Protein AF-A0A6I4P1J2-F1 (afdb_monomer_lite)

Sequence (201 aa):
MRIVIESFVDDRDPMLSAWFRFRDAVVAAAPVGTTPGGTRPDRAAAAESRPFPAQEAAAVSGAVAATAVQRPGRGARSREADDADPLPTVWRLLAPNNRELARSVDCAPTPGAARAALADVRARVGELELAVVVGLRGDRNGWLLVLDSAPMLCCSRWYGAGSSNLDAATAARAALEVAVVEPRVHVLSDSRRRVGAAPRR

Radius of gyration: 19.4 Å; chains: 1; bounding box: 71×39×45 Å

Organism: NCBI:txid2662446

Structure (mmCIF, N/CA/C/O backbone):
data_AF-A0A6I4P1J2-F1
#
_entry.id   AF-A0A6I4P1J2-F1
#
loop_
_atom_site.group_PDB
_atom_site.id
_atom_site.type_symbol
_atom_site.label_atom_id
_atom_site.label_alt_id
_atom_site.label_comp_id
_atom_site.label_asym_id
_atom_site.label_entity_id
_atom_site.label_seq_id
_atom_site.pdbx_PDB_ins_code
_atom_site.Cartn_x
_atom_site.Cartn_y
_atom_site.Cartn_z
_atom_site.occupancy
_atom_site.B_iso_or_equiv
_atom_site.auth_seq_id
_atom_site.auth_comp_id
_atom_site.auth_asym_id
_atom_site.auth_atom_id
_atom_site.pdbx_PDB_model_num
ATOM 1 N N . MET A 1 1 ? 3.846 15.302 2.490 1.00 92.25 1 MET A N 1
ATOM 2 C CA . MET A 1 1 ? 3.270 13.976 2.176 1.00 92.25 1 MET A CA 1
ATOM 3 C C . MET A 1 1 ? 2.423 13.555 3.357 1.00 92.25 1 MET A C 1
ATOM 5 O O . MET A 1 1 ? 2.789 13.909 4.475 1.00 92.25 1 MET A O 1
ATOM 9 N N . ARG A 1 2 ? 1.320 12.839 3.141 1.00 96.44 2 ARG A N 1
ATOM 10 C CA . ARG A 1 2 ? 0.510 12.320 4.251 1.00 96.44 2 ARG A CA 1
ATOM 11 C C . ARG A 1 2 ? 0.050 10.898 3.995 1.00 96.44 2 ARG A C 1
ATOM 13 O O . ARG A 1 2 ? -0.101 10.511 2.838 1.00 96.44 2 ARG A O 1
ATOM 20 N N . ILE A 1 3 ? -0.197 10.161 5.066 1.00 97.12 3 ILE A N 1
ATOM 21 C CA . ILE A 1 3 ? -0.838 8.852 5.017 1.00 97.12 3 ILE A CA 1
ATOM 22 C C . ILE A 1 3 ? -2.211 8.966 5.656 1.00 97.12 3 ILE A C 1
ATOM 24 O O . ILE A 1 3 ? -2.334 9.485 6.760 1.00 97.12 3 ILE A O 1
ATOM 28 N N . VAL A 1 4 ? -3.230 8.491 4.953 1.00 96.31 4 VAL A N 1
ATOM 29 C CA . VAL A 1 4 ? -4.621 8.530 5.404 1.00 96.31 4 VAL A CA 1
ATOM 30 C C . VAL A 1 4 ? -5.099 7.106 5.650 1.00 96.31 4 VAL A C 1
ATOM 32 O O . VAL A 1 4 ? -4.872 6.237 4.806 1.00 96.31 4 VAL A O 1
ATOM 35 N N . ILE A 1 5 ? -5.755 6.881 6.789 1.00 96.38 5 ILE A N 1
ATOM 36 C CA . ILE A 1 5 ? -6.423 5.618 7.114 1.00 96.38 5 ILE A CA 1
ATOM 37 C C . ILE A 1 5 ? -7.880 5.709 6.651 1.00 96.38 5 ILE A C 1
ATOM 39 O O . ILE A 1 5 ? -8.606 6.628 7.041 1.00 96.38 5 ILE A O 1
ATOM 43 N N . GLU A 1 6 ? -8.300 4.770 5.807 1.00 94.44 6 GLU A N 1
ATOM 44 C CA . GLU A 1 6 ? -9.655 4.698 5.264 1.00 94.44 6 GLU A CA 1
ATOM 45 C C . GLU A 1 6 ? -10.295 3.359 5.599 1.00 94.44 6 GLU A C 1
ATOM 47 O O . GLU A 1 6 ? -9.777 2.301 5.239 1.00 94.44 6 GLU A O 1
ATOM 52 N N . SER A 1 7 ? -11.451 3.425 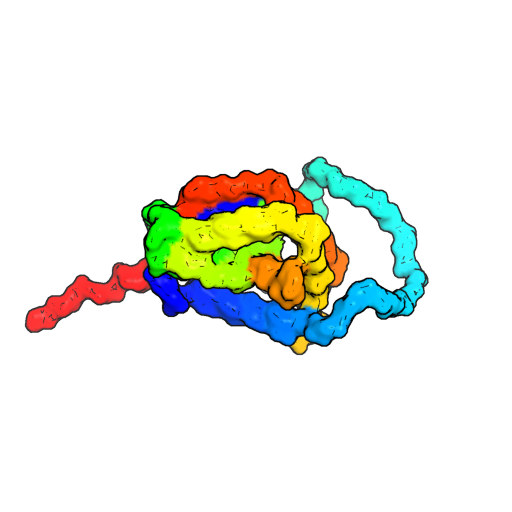6.244 1.00 94.56 7 SER A N 1
ATOM 53 C CA . SER A 1 7 ? -12.240 2.263 6.630 1.00 94.56 7 SER A CA 1
ATOM 54 C C . SER A 1 7 ? -13.523 2.192 5.816 1.00 94.56 7 SER A C 1
ATOM 56 O O . SER A 1 7 ? -14.085 3.215 5.427 1.00 94.56 7 SER A O 1
ATOM 58 N N . PHE A 1 8 ? -14.016 0.986 5.578 1.00 92.38 8 PHE A N 1
ATOM 59 C CA . PHE A 1 8 ? -15.252 0.730 4.846 1.00 92.38 8 PHE A CA 1
ATOM 60 C C . PHE A 1 8 ? -16.320 0.215 5.804 1.00 92.38 8 PHE A C 1
ATOM 62 O O . PHE A 1 8 ? -16.008 -0.452 6.785 1.00 92.38 8 PHE A O 1
ATOM 69 N N . VAL A 1 9 ? -17.587 0.538 5.537 1.00 87.88 9 VAL A N 1
ATOM 70 C CA . VAL A 1 9 ? -18.701 0.146 6.422 1.00 87.88 9 VAL A CA 1
ATOM 71 C C . VAL A 1 9 ? -18.864 -1.372 6.513 1.00 87.88 9 VAL A C 1
ATOM 73 O O . VAL A 1 9 ? -19.246 -1.878 7.564 1.00 87.88 9 VAL A O 1
ATOM 76 N N . ASP A 1 10 ? -18.608 -2.088 5.419 1.00 87.81 10 ASP A N 1
ATOM 77 C CA . ASP A 1 10 ? -18.628 -3.546 5.367 1.00 87.81 10 ASP A CA 1
ATOM 78 C C . ASP A 1 10 ? -17.605 -4.072 4.339 1.00 87.81 10 ASP A C 1
ATOM 80 O O . ASP A 1 10 ? -17.066 -3.325 3.519 1.00 87.81 10 ASP A O 1
ATOM 84 N N . ASP A 1 11 ? -17.314 -5.371 4.398 1.00 86.19 11 ASP A N 1
ATOM 85 C CA . ASP A 1 11 ? -16.390 -6.081 3.500 1.00 86.19 11 ASP A CA 1
ATOM 86 C C . ASP A 1 11 ? -16.915 -6.201 2.057 1.00 86.19 11 ASP A C 1
ATOM 88 O O . ASP A 1 11 ? -16.161 -6.489 1.125 1.00 86.19 11 ASP A O 1
ATOM 92 N N . ARG A 1 12 ? -18.212 -5.946 1.860 1.00 86.25 12 ARG A N 1
ATOM 93 C CA . ARG A 1 12 ? -18.913 -5.957 0.573 1.00 86.25 12 ARG A CA 1
ATOM 94 C C . ARG A 1 12 ? -19.039 -4.557 -0.021 1.00 86.25 12 ARG A C 1
ATOM 96 O O . ARG A 1 12 ? -19.770 -4.387 -1.005 1.00 86.25 12 ARG A O 1
ATOM 103 N N . ASP A 1 13 ? -18.346 -3.561 0.535 1.00 86.50 13 ASP A N 1
ATOM 104 C CA . ASP A 1 13 ? -18.395 -2.207 0.010 1.00 86.50 13 ASP A CA 1
ATOM 105 C C . ASP A 1 13 ? -17.901 -2.213 -1.454 1.00 86.50 13 ASP A C 1
ATOM 107 O O . ASP A 1 13 ? -16.836 -2.773 -1.762 1.00 86.50 13 ASP A O 1
ATOM 111 N N . PRO A 1 14 ? -18.658 -1.626 -2.400 1.00 87.81 14 PRO A N 1
ATOM 112 C CA . PRO A 1 14 ? -18.275 -1.621 -3.807 1.00 87.81 14 PRO A CA 1
ATOM 113 C C . PRO A 1 14 ? -16.919 -0.957 -4.072 1.00 87.81 14 PRO A C 1
ATOM 115 O O . PRO A 1 14 ? -16.216 -1.367 -4.998 1.00 87.81 14 PRO A O 1
ATOM 118 N N . MET A 1 15 ? -16.539 0.054 -3.283 1.00 88.62 15 MET A N 1
ATOM 119 C CA . MET A 1 15 ? -15.246 0.726 -3.412 1.00 88.62 15 MET A CA 1
ATOM 120 C C . MET A 1 15 ? -14.104 -0.182 -2.956 1.00 88.62 15 MET A C 1
ATOM 122 O O . MET A 1 15 ? -13.080 -0.249 -3.640 1.00 88.62 15 MET A O 1
ATOM 126 N N . LEU A 1 16 ? -14.296 -0.925 -1.862 1.00 89.69 16 LEU A N 1
ATOM 127 C CA . LEU A 1 16 ? -13.333 -1.923 -1.393 1.00 89.69 16 LEU A CA 1
ATOM 128 C C . LEU A 1 16 ? -13.194 -3.074 -2.398 1.00 89.69 16 LEU A C 1
ATOM 130 O O . LEU A 1 16 ? -12.088 -3.456 -2.771 1.00 89.69 16 LEU A O 1
ATOM 134 N N . SER A 1 17 ? -14.316 -3.557 -2.930 1.00 90.69 17 SER A N 1
ATOM 135 C CA . SER A 1 17 ? -14.335 -4.598 -3.962 1.00 90.69 17 SER A CA 1
ATOM 136 C C . SER A 1 17 ? -13.615 -4.160 -5.244 1.00 90.69 17 SER A C 1
ATOM 138 O O . SER A 1 17 ? -12.873 -4.935 -5.849 1.00 90.69 17 SER A O 1
ATOM 140 N N . ALA A 1 18 ? -13.822 -2.913 -5.682 1.00 90.56 18 ALA A N 1
ATOM 141 C CA . ALA A 1 18 ? -13.127 -2.352 -6.839 1.00 90.56 18 ALA A CA 1
ATOM 142 C C . ALA A 1 18 ? -11.618 -2.232 -6.588 1.00 90.56 18 ALA A C 1
ATOM 144 O O . ALA A 1 18 ? -10.825 -2.535 -7.482 1.00 90.56 18 ALA A O 1
ATOM 145 N N . TRP A 1 19 ? -11.233 -1.839 -5.372 1.00 92.00 19 TRP A N 1
ATOM 146 C CA . TRP A 1 19 ? -9.838 -1.820 -4.954 1.00 92.00 19 TRP A CA 1
ATOM 147 C C . TRP A 1 19 ? -9.204 -3.213 -5.019 1.00 92.00 19 TRP A C 1
ATOM 149 O O . TRP A 1 19 ? -8.173 -3.369 -5.672 1.00 92.00 19 TRP A O 1
ATOM 159 N N . PHE A 1 20 ? -9.833 -4.233 -4.428 1.00 94.25 20 PHE A N 1
ATOM 160 C CA . PHE A 1 20 ? -9.299 -5.598 -4.440 1.00 94.25 20 PHE A CA 1
ATOM 161 C C . PHE A 1 20 ? -9.097 -6.140 -5.848 1.00 94.25 20 PHE A C 1
ATOM 163 O O . PHE A 1 20 ? -8.029 -6.659 -6.137 1.00 94.25 20 PHE A O 1
ATOM 170 N N . ARG A 1 21 ? -10.032 -5.910 -6.775 1.00 94.00 21 ARG A N 1
ATOM 171 C CA . ARG A 1 21 ? -9.845 -6.323 -8.179 1.00 94.00 21 ARG A CA 1
ATOM 172 C C . ARG A 1 21 ? -8.617 -5.690 -8.826 1.00 94.00 21 ARG A C 1
ATOM 174 O O . ARG A 1 21 ? -7.905 -6.355 -9.573 1.00 94.00 21 ARG A O 1
ATOM 181 N N . PHE A 1 22 ? -8.389 -4.401 -8.579 1.00 93.31 22 PHE A N 1
ATOM 182 C CA . PHE A 1 22 ? -7.204 -3.721 -9.092 1.00 93.31 22 PHE A CA 1
ATOM 183 C C . PHE A 1 22 ? -5.932 -4.291 -8.454 1.00 93.31 22 PHE A C 1
ATOM 185 O O . PHE A 1 22 ? -5.007 -4.658 -9.176 1.00 93.31 22 PHE A O 1
ATOM 192 N N . ARG A 1 23 ? -5.907 -4.405 -7.122 1.00 94.25 23 ARG A N 1
ATOM 193 C CA . ARG A 1 23 ? -4.786 -4.969 -6.364 1.00 94.25 23 ARG A CA 1
ATOM 194 C C . ARG A 1 23 ? -4.443 -6.370 -6.853 1.00 94.25 23 ARG A C 1
ATOM 196 O O . ARG A 1 23 ? -3.285 -6.625 -7.157 1.00 94.25 23 ARG A O 1
ATOM 203 N N . ASP A 1 24 ? -5.433 -7.246 -6.963 1.00 94.00 24 ASP A N 1
ATOM 204 C CA . ASP A 1 24 ? -5.251 -8.638 -7.372 1.00 94.00 24 ASP A CA 1
ATOM 205 C C . ASP A 1 24 ? -4.668 -8.715 -8.785 1.00 94.00 24 ASP A C 1
ATOM 207 O O . ASP A 1 24 ? -3.785 -9.525 -9.038 1.00 94.00 24 ASP A O 1
ATOM 211 N N . ALA A 1 25 ? -5.077 -7.820 -9.691 1.00 92.12 25 ALA A N 1
ATOM 212 C CA . ALA A 1 25 ? -4.487 -7.733 -11.024 1.00 92.12 25 ALA A CA 1
ATOM 213 C C . ALA A 1 25 ? -3.015 -7.280 -11.009 1.00 92.12 25 ALA A C 1
ATOM 215 O O . ALA A 1 25 ? -2.244 -7.718 -11.859 1.00 92.12 25 ALA A O 1
ATOM 216 N N . VAL A 1 26 ? -2.615 -6.409 -10.074 1.00 91.94 26 VAL A N 1
ATOM 217 C CA . VAL A 1 26 ? -1.209 -5.997 -9.907 1.00 91.94 26 VAL A CA 1
ATOM 218 C C . VAL A 1 26 ? -0.389 -7.120 -9.268 1.00 91.94 26 VAL A C 1
ATOM 220 O O . VAL A 1 26 ? 0.680 -7.448 -9.770 1.00 91.94 26 VAL A O 1
ATOM 223 N N . VAL A 1 27 ? -0.896 -7.735 -8.196 1.00 91.75 27 VAL A N 1
ATOM 224 C CA . VAL A 1 27 ? -0.220 -8.826 -7.475 1.00 91.75 27 VAL A CA 1
ATOM 225 C C . VAL A 1 27 ? -0.063 -10.060 -8.362 1.00 91.75 27 VAL A C 1
ATOM 227 O O . VAL A 1 27 ? 1.023 -10.621 -8.427 1.00 91.75 27 VAL A O 1
ATOM 230 N N . ALA A 1 28 ? -1.099 -10.450 -9.108 1.00 89.69 28 ALA A N 1
ATOM 231 C CA . ALA A 1 28 ? -1.041 -11.601 -10.011 1.00 89.69 28 ALA A CA 1
ATOM 232 C C . ALA A 1 28 ? -0.077 -11.402 -11.191 1.00 89.69 28 ALA A C 1
ATOM 234 O O . ALA A 1 28 ? 0.398 -12.375 -11.768 1.00 89.69 28 ALA A O 1
ATOM 235 N N . ALA A 1 29 ? 0.198 -10.152 -11.565 1.00 86.38 29 ALA A N 1
ATOM 236 C CA . ALA A 1 29 ? 1.140 -9.816 -12.624 1.00 86.38 29 ALA A CA 1
ATOM 237 C C . ALA A 1 29 ? 2.580 -9.627 -12.108 1.00 86.38 29 ALA A C 1
ATOM 239 O O . ALA A 1 29 ? 3.489 -9.369 -12.902 1.00 86.38 29 ALA A O 1
ATOM 240 N N . ALA A 1 30 ? 2.800 -9.726 -10.793 1.00 83.25 30 ALA A N 1
ATOM 241 C CA . ALA A 1 30 ? 4.128 -9.644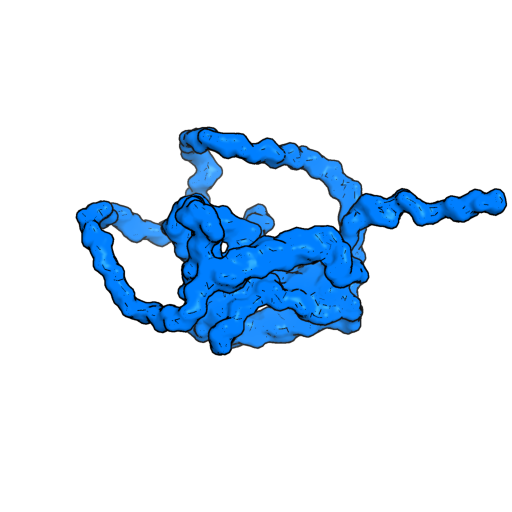 -10.216 1.00 83.25 30 ALA A CA 1
ATOM 242 C C . ALA A 1 30 ? 4.969 -10.857 -10.637 1.00 83.25 30 ALA A C 1
ATOM 244 O O . ALA A 1 30 ? 4.480 -11.990 -10.581 1.00 83.25 30 ALA A O 1
ATOM 245 N N . PRO A 1 31 ? 6.231 -10.655 -11.048 1.00 70.75 31 PRO A N 1
ATOM 246 C CA . PRO A 1 31 ? 7.111 -11.770 -11.354 1.00 70.75 31 PRO A CA 1
ATOM 247 C C . PRO A 1 31 ? 7.340 -12.595 -10.081 1.00 70.75 31 PRO A C 1
ATOM 249 O O . PRO A 1 31 ? 7.903 -12.112 -9.099 1.00 70.75 31 PRO A O 1
ATOM 252 N N . VAL A 1 32 ? 6.888 -13.848 -10.090 1.00 55.94 32 VAL A N 1
ATOM 253 C CA . VAL A 1 32 ? 7.151 -14.797 -9.006 1.00 55.94 32 VAL A CA 1
ATOM 254 C C . VAL A 1 32 ? 8.628 -15.193 -9.078 1.00 55.94 32 VAL A C 1
ATOM 256 O O . VAL A 1 32 ? 9.043 -15.882 -10.005 1.00 55.94 32 VAL A O 1
ATOM 259 N N . GLY A 1 33 ? 9.425 -14.751 -8.103 1.00 52.03 33 GLY A N 1
ATOM 260 C CA . GLY A 1 33 ? 10.751 -15.318 -7.836 1.00 52.03 33 GLY A CA 1
ATOM 261 C C . GLY A 1 33 ? 11.901 -14.874 -8.745 1.00 52.03 33 GLY A C 1
ATOM 262 O O . GLY A 1 33 ? 12.754 -15.697 -9.065 1.00 52.03 33 GLY A O 1
ATOM 263 N N . THR A 1 34 ? 11.987 -13.602 -9.146 1.00 36.06 34 THR A N 1
ATOM 264 C CA . THR A 1 34 ? 13.207 -13.095 -9.807 1.00 36.06 34 THR A CA 1
ATOM 265 C C . THR A 1 34 ? 13.979 -12.157 -8.887 1.00 36.06 34 THR A C 1
ATOM 267 O O . THR A 1 34 ? 13.585 -11.015 -8.666 1.00 36.06 34 THR A O 1
ATOM 270 N N . THR A 1 35 ? 15.098 -12.655 -8.362 1.00 37.38 35 THR A N 1
ATOM 271 C CA . THR A 1 35 ? 16.178 -11.862 -7.762 1.00 37.38 35 THR A CA 1
ATOM 272 C C . THR A 1 35 ? 16.538 -10.677 -8.676 1.00 37.38 35 THR A C 1
ATOM 274 O O . THR A 1 35 ? 16.607 -10.860 -9.896 1.00 37.38 35 THR A O 1
ATOM 277 N N . PRO A 1 36 ? 16.810 -9.470 -8.148 1.00 41.19 36 PRO A N 1
ATOM 278 C CA . PRO A 1 36 ? 17.207 -8.341 -8.979 1.00 41.19 36 PRO A CA 1
ATOM 279 C C . PRO A 1 36 ? 18.655 -8.535 -9.456 1.00 41.19 36 PRO A C 1
ATOM 281 O O . PRO A 1 36 ? 19.601 -8.282 -8.716 1.00 41.19 36 PRO A O 1
ATOM 284 N N . GLY A 1 37 ? 18.852 -8.989 -10.697 1.00 35.84 37 GLY A N 1
ATOM 285 C CA . GLY A 1 37 ? 20.201 -9.118 -11.256 1.00 35.84 37 GLY A CA 1
ATOM 286 C C . GLY A 1 37 ? 20.276 -9.541 -12.724 1.00 35.84 37 GLY A C 1
ATOM 287 O O . GLY A 1 37 ? 20.273 -10.729 -13.018 1.00 35.84 37 GLY A O 1
ATOM 288 N N . GLY A 1 38 ? 20.463 -8.556 -13.614 1.00 31.58 38 GLY A N 1
ATOM 289 C CA . GLY A 1 38 ? 20.972 -8.721 -14.990 1.00 31.58 38 GLY A CA 1
ATOM 290 C C . GLY A 1 38 ? 19.922 -9.138 -16.036 1.00 31.58 38 GLY A C 1
ATOM 291 O O . GLY A 1 38 ? 19.087 -9.985 -15.778 1.00 31.58 38 GLY A O 1
ATOM 292 N N . THR A 1 39 ? 19.872 -8.615 -17.261 1.00 33.47 39 THR A N 1
ATOM 293 C CA . THR A 1 39 ? 20.853 -7.837 -18.021 1.00 33.47 39 THR A CA 1
ATOM 294 C C . THR A 1 39 ? 20.142 -7.062 -19.141 1.00 33.47 39 THR A C 1
ATOM 296 O O . THR A 1 39 ? 19.155 -7.501 -19.720 1.00 33.47 39 THR A O 1
ATOM 299 N N . ARG A 1 40 ? 20.710 -5.887 -19.404 1.00 37.56 40 ARG A N 1
ATOM 300 C CA . ARG A 1 40 ? 20.508 -4.893 -20.470 1.00 37.56 40 ARG A CA 1
ATOM 301 C C . ARG A 1 40 ? 20.498 -5.474 -21.914 1.00 37.56 40 ARG A C 1
ATOM 303 O O . ARG A 1 40 ? 21.140 -6.493 -22.149 1.00 37.56 40 ARG A O 1
ATOM 310 N N . PRO A 1 41 ? 19.904 -4.765 -22.898 1.00 43.12 41 PRO A N 1
ATOM 311 C CA . PRO A 1 41 ? 20.718 -4.191 -23.996 1.00 43.12 41 PRO A CA 1
ATOM 312 C C . PRO A 1 41 ? 20.341 -2.707 -24.249 1.00 43.12 41 PRO A C 1
ATOM 314 O O . PRO A 1 41 ? 19.173 -2.344 -24.225 1.00 43.12 41 PRO A O 1
ATOM 317 N N . ASP A 1 42 ? 21.251 -1.734 -24.118 1.00 28.53 42 ASP A N 1
ATOM 318 C CA . ASP A 1 42 ? 22.236 -1.197 -25.082 1.00 28.53 42 ASP A CA 1
ATOM 319 C C . ASP A 1 42 ? 21.579 -0.131 -25.988 1.00 28.53 42 ASP A C 1
ATOM 321 O O . ASP A 1 42 ? 20.772 -0.439 -26.848 1.00 28.53 42 ASP A O 1
ATOM 325 N N . ARG A 1 43 ? 21.576 1.135 -25.539 1.00 32.22 43 ARG A N 1
ATOM 326 C CA . ARG A 1 43 ? 22.478 2.258 -25.913 1.00 32.22 43 ARG A CA 1
ATOM 327 C C . ARG A 1 43 ? 21.891 3.168 -27.003 1.00 32.22 43 ARG A C 1
ATOM 329 O O . ARG A 1 43 ? 22.193 3.025 -28.175 1.00 32.22 43 ARG A O 1
ATOM 336 N N . ALA A 1 44 ? 21.129 4.157 -26.534 1.00 28.59 44 ALA A N 1
ATOM 337 C CA . ALA A 1 44 ? 21.060 5.576 -26.935 1.00 28.59 44 ALA A CA 1
ATOM 338 C C . ALA A 1 44 ? 19.780 6.125 -26.261 1.00 28.59 44 ALA A C 1
ATOM 340 O O . ALA A 1 44 ? 18.722 5.545 -26.432 1.00 28.59 44 ALA A O 1
ATOM 341 N N . ALA A 1 45 ? 19.760 7.138 -25.403 1.00 32.12 45 ALA A N 1
ATOM 342 C CA . ALA A 1 45 ? 20.598 8.313 -25.308 1.00 32.12 45 ALA A CA 1
ATOM 343 C C . ALA A 1 45 ? 20.933 8.626 -23.843 1.00 32.12 45 ALA A C 1
ATOM 345 O O . ALA A 1 45 ? 20.089 8.542 -22.952 1.00 32.12 45 ALA A O 1
ATOM 346 N N . ALA A 1 46 ? 22.183 9.016 -23.616 1.00 32.41 46 ALA A N 1
ATOM 347 C CA . ALA A 1 46 ? 22.543 9.816 -22.465 1.00 32.41 46 ALA A CA 1
ATOM 348 C C . ALA A 1 46 ? 21.987 11.230 -22.685 1.00 32.41 46 ALA A C 1
ATOM 350 O O . ALA A 1 46 ? 22.360 11.887 -23.653 1.00 32.41 46 ALA A O 1
ATOM 351 N N . ALA A 1 47 ? 21.106 11.675 -21.795 1.00 31.20 47 ALA A N 1
ATOM 352 C CA . ALA A 1 47 ? 20.837 13.085 -21.543 1.00 31.20 47 ALA A CA 1
ATOM 353 C C . ALA A 1 47 ? 20.337 13.217 -20.096 1.00 31.20 47 ALA A C 1
ATOM 355 O O . ALA A 1 47 ? 19.169 13.001 -19.798 1.00 31.20 47 ALA A O 1
ATOM 356 N N . GLU A 1 48 ? 21.304 13.483 -19.219 1.00 26.78 48 GLU A N 1
ATOM 357 C CA . GLU A 1 48 ? 21.203 14.209 -17.949 1.00 26.78 48 GLU A CA 1
ATOM 358 C C . GLU A 1 48 ? 20.088 13.829 -16.963 1.00 26.78 48 GLU A C 1
ATOM 360 O O . GLU A 1 48 ? 18.971 14.345 -16.979 1.00 26.78 48 GLU A O 1
ATOM 365 N N . SER A 1 49 ? 20.487 13.038 -15.966 1.00 30.28 49 SER A N 1
ATOM 366 C CA . SER A 1 49 ? 19.889 13.052 -14.635 1.00 30.28 49 SER A CA 1
ATOM 367 C C . SER A 1 49 ? 19.884 14.483 -14.087 1.00 30.28 49 SER A C 1
ATOM 369 O O . SER A 1 49 ? 20.932 15.016 -13.722 1.00 30.28 49 SER A O 1
ATOM 371 N N . ARG A 1 50 ? 18.706 15.103 -13.992 1.00 26.50 50 ARG A N 1
ATOM 372 C CA . ARG A 1 50 ? 18.498 16.287 -13.153 1.00 26.50 50 ARG A CA 1
ATOM 373 C C . ARG A 1 50 ? 17.686 15.894 -11.919 1.00 26.50 50 ARG A C 1
ATOM 375 O O . ARG A 1 50 ? 16.688 15.188 -12.065 1.00 26.50 50 ARG A O 1
ATOM 382 N N . PRO A 1 51 ? 18.075 16.336 -10.711 1.00 26.67 51 PRO A N 1
ATOM 383 C CA . PRO A 1 51 ? 17.205 16.226 -9.548 1.00 26.67 51 PRO A CA 1
ATOM 384 C C . PRO A 1 51 ? 15.919 17.020 -9.809 1.00 26.67 51 PRO A C 1
ATOM 386 O O . PRO A 1 51 ? 15.968 18.101 -10.393 1.00 26.67 51 PRO A O 1
ATOM 389 N N . PHE A 1 52 ? 14.779 16.467 -9.389 1.00 29.91 52 PHE A N 1
ATOM 390 C CA . PHE A 1 52 ? 13.464 17.115 -9.418 1.00 29.91 52 PHE A CA 1
ATOM 391 C C . PHE A 1 52 ? 13.568 18.560 -8.888 1.00 29.91 52 PHE A C 1
ATOM 393 O O . PHE A 1 52 ? 13.819 18.728 -7.691 1.00 29.91 52 PHE A O 1
ATOM 400 N N . PRO A 1 53 ? 13.348 19.613 -9.700 1.00 28.08 53 PRO A N 1
ATOM 401 C CA . PRO A 1 53 ? 13.050 20.910 -9.133 1.00 28.08 53 PRO A CA 1
ATOM 402 C C . PRO A 1 53 ? 11.596 20.886 -8.659 1.00 28.08 53 PRO A C 1
ATOM 404 O O . PRO A 1 53 ? 10.677 20.446 -9.359 1.00 28.08 53 PRO A O 1
ATOM 407 N N . ALA A 1 54 ? 11.382 21.357 -7.436 1.00 36.31 54 ALA A N 1
ATOM 408 C CA . ALA A 1 54 ? 10.079 21.855 -7.050 1.00 36.31 54 ALA A CA 1
ATOM 409 C C . ALA A 1 54 ? 9.688 22.963 -8.046 1.00 36.31 54 ALA A C 1
ATOM 411 O O . ALA A 1 54 ? 10.481 23.873 -8.256 1.00 36.31 54 ALA A O 1
ATOM 412 N N . GLN A 1 55 ? 8.466 22.886 -8.590 1.00 36.28 55 GLN A N 1
ATOM 413 C CA . GLN A 1 55 ? 7.769 23.949 -9.336 1.00 36.28 55 GLN A CA 1
ATOM 414 C C . GLN A 1 55 ? 8.028 24.026 -10.861 1.00 36.28 55 GLN A C 1
ATOM 416 O O . GLN A 1 55 ? 8.988 24.623 -11.311 1.00 36.28 55 GLN A O 1
ATOM 421 N N . GLU A 1 56 ? 7.122 23.424 -11.646 1.00 27.25 56 GLU A N 1
ATOM 422 C CA . GLU A 1 56 ? 6.382 24.024 -12.784 1.00 27.25 56 GLU A CA 1
ATOM 423 C C . GLU A 1 56 ? 5.726 22.908 -13.613 1.00 27.25 56 GLU A C 1
ATOM 425 O O . GLU A 1 56 ? 6.303 22.329 -14.528 1.00 27.25 56 GLU A O 1
ATOM 430 N N . ALA A 1 57 ? 4.480 22.582 -13.270 1.00 31.31 57 ALA A N 1
ATOM 431 C CA . ALA A 1 57 ? 3.601 21.808 -14.136 1.00 31.31 57 ALA A CA 1
ATOM 432 C C . ALA A 1 57 ? 2.657 22.784 -14.851 1.00 31.31 57 ALA A C 1
ATOM 434 O O . ALA A 1 57 ? 1.539 23.012 -14.392 1.00 31.31 57 ALA A O 1
ATOM 435 N N . ALA A 1 58 ? 3.116 23.370 -15.957 1.00 29.77 58 ALA A N 1
ATOM 436 C CA . ALA A 1 58 ? 2.269 24.099 -16.893 1.00 29.77 58 ALA A CA 1
ATOM 437 C C . ALA A 1 58 ? 2.703 23.839 -18.351 1.00 29.77 58 ALA A C 1
ATOM 439 O O . ALA A 1 58 ? 3.758 24.295 -18.768 1.00 29.77 58 ALA A O 1
ATOM 440 N N . ALA A 1 59 ? 1.807 23.160 -19.092 1.00 26.20 59 ALA A N 1
ATOM 441 C CA . ALA A 1 59 ? 1.652 23.105 -20.561 1.00 26.20 59 ALA A CA 1
ATOM 442 C C . ALA A 1 59 ? 2.768 22.377 -21.374 1.00 26.20 59 ALA A C 1
ATOM 444 O O . ALA A 1 59 ? 3.940 22.508 -21.075 1.00 26.20 59 ALA A O 1
ATOM 445 N N . VAL A 1 60 ? 2.524 21.549 -22.408 1.00 29.92 60 VAL A N 1
ATOM 446 C CA . VAL A 1 60 ? 1.473 21.504 -23.448 1.00 29.92 60 VAL A CA 1
ATOM 447 C C . VAL A 1 60 ? 1.232 20.060 -23.968 1.00 29.92 60 VAL A C 1
ATOM 449 O O . VAL A 1 60 ? 2.170 19.315 -24.216 1.00 29.92 60 VAL A O 1
ATOM 452 N N . SER A 1 61 ? -0.060 19.742 -24.143 1.00 28.88 61 SER A N 1
ATOM 453 C CA . SER A 1 61 ? -0.802 18.894 -25.112 1.00 28.88 61 SER A CA 1
ATOM 454 C C . SER A 1 61 ? -0.265 17.605 -25.763 1.00 28.88 61 SER A C 1
ATOM 456 O O . SER A 1 61 ? 0.739 17.589 -26.464 1.00 28.88 61 SER A O 1
ATOM 458 N N . GLY A 1 62 ? -1.145 16.587 -25.734 1.00 24.23 62 GLY A N 1
ATOM 459 C CA . GLY A 1 62 ? -1.196 15.451 -26.668 1.00 24.23 62 GLY A CA 1
ATOM 460 C C . GLY A 1 62 ? -2.255 14.404 -26.280 1.00 24.23 62 GLY A C 1
ATOM 461 O O . GLY A 1 62 ? -1.955 13.460 -25.566 1.00 24.23 62 GLY A O 1
ATOM 462 N N . ALA A 1 63 ? -3.502 14.617 -26.701 1.00 26.61 63 ALA A N 1
ATOM 463 C CA . ALA A 1 63 ? -4.736 13.934 -26.294 1.00 26.61 63 ALA A CA 1
ATOM 464 C C . ALA A 1 63 ? -4.816 12.402 -26.498 1.00 26.61 63 ALA A C 1
ATOM 466 O O . ALA A 1 63 ? -4.516 11.911 -27.579 1.00 26.61 63 ALA A O 1
ATOM 467 N N . VAL A 1 64 ? -5.437 11.701 -25.534 1.00 28.45 64 VAL A N 1
ATOM 468 C CA . VAL A 1 64 ? -6.691 10.943 -25.760 1.00 28.45 64 VAL A CA 1
ATOM 469 C C . VAL A 1 64 ? -7.487 10.789 -24.457 1.00 28.45 64 VAL A C 1
ATOM 471 O O . VAL A 1 64 ? -6.939 10.669 -23.365 1.00 28.45 64 VAL A O 1
ATOM 474 N N . ALA A 1 65 ? -8.805 10.893 -24.602 1.00 30.89 65 ALA A N 1
ATOM 475 C CA . ALA A 1 65 ? -9.785 11.260 -23.592 1.00 30.89 65 ALA A CA 1
ATOM 476 C C . ALA A 1 65 ? -9.959 10.271 -22.425 1.00 30.89 65 ALA A C 1
ATOM 478 O O . ALA A 1 65 ? -10.166 9.077 -22.623 1.00 30.89 65 ALA A O 1
ATOM 479 N N . ALA A 1 66 ? -10.059 10.817 -21.212 1.00 28.80 66 ALA A N 1
ATOM 480 C CA . ALA A 1 66 ? -10.951 10.287 -20.188 1.00 28.80 66 ALA A CA 1
ATOM 481 C C . ALA A 1 66 ? -11.565 11.472 -19.440 1.00 28.80 66 ALA A C 1
ATOM 483 O O . ALA A 1 66 ? -10.904 12.175 -18.678 1.00 28.80 66 ALA A O 1
ATOM 484 N N . THR A 1 67 ? -12.834 11.716 -19.735 1.00 28.44 67 THR A N 1
ATOM 485 C CA . THR A 1 67 ? -13.687 12.749 -19.163 1.00 28.44 67 THR A CA 1
ATOM 486 C C . THR A 1 67 ? -13.723 12.629 -17.638 1.00 28.44 67 THR A C 1
ATOM 488 O O . THR A 1 67 ? -14.534 11.895 -17.078 1.00 28.44 67 THR A O 1
ATOM 491 N N . ALA A 1 68 ? -12.863 13.369 -16.940 1.00 32.50 68 ALA A N 1
ATOM 492 C CA . ALA A 1 68 ? -13.038 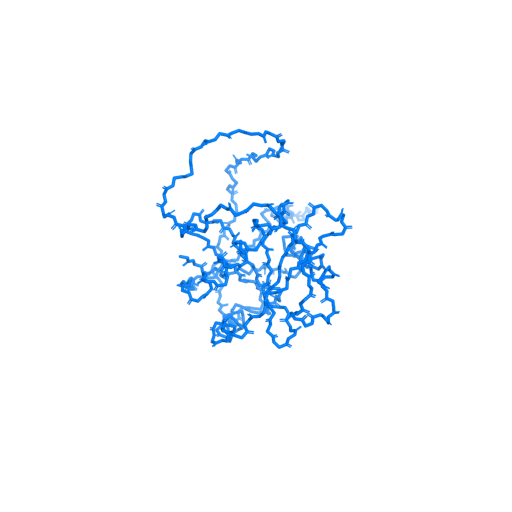13.633 -15.521 1.00 32.50 68 ALA A CA 1
ATOM 493 C C . ALA A 1 68 ? -14.075 14.752 -15.382 1.00 32.50 68 ALA A C 1
ATOM 495 O O . ALA A 1 68 ? -13.750 15.929 -15.259 1.00 32.50 68 ALA A O 1
ATOM 496 N N . VAL A 1 69 ? -15.354 14.374 -15.423 1.00 29.45 69 VAL A N 1
ATOM 497 C CA . VAL A 1 69 ? -16.408 15.198 -14.831 1.00 29.45 69 VAL A CA 1
ATOM 498 C C . VAL A 1 69 ? -16.087 15.299 -13.340 1.00 29.45 69 VAL A C 1
ATOM 500 O O . VAL A 1 69 ? -16.422 14.413 -12.556 1.00 29.45 69 VAL A O 1
ATOM 503 N N . GLN A 1 70 ? -15.437 16.387 -12.932 1.00 36.12 70 GLN A N 1
ATOM 504 C CA . GLN A 1 70 ? -15.522 16.868 -11.560 1.00 36.12 70 GLN A CA 1
ATOM 505 C C . GLN A 1 70 ? -16.971 17.296 -11.321 1.00 36.12 70 GLN A C 1
ATOM 507 O O . GLN A 1 70 ? -17.374 18.421 -11.599 1.00 36.12 70 GLN A O 1
ATOM 512 N N . ARG A 1 71 ? -17.780 16.353 -10.833 1.00 27.69 71 ARG A N 1
ATOM 513 C CA . ARG A 1 71 ? -19.070 16.651 -10.213 1.00 27.69 71 ARG A CA 1
ATOM 514 C C . ARG A 1 71 ? -18.836 16.882 -8.716 1.00 27.69 71 ARG A C 1
ATOM 516 O O . ARG A 1 71 ? -18.226 16.023 -8.077 1.00 27.69 71 ARG A O 1
ATOM 523 N N . PRO A 1 72 ? -19.337 17.981 -8.127 1.00 38.81 72 PRO A N 1
ATOM 524 C CA . PRO A 1 72 ? -19.308 18.172 -6.684 1.00 38.81 72 PRO A CA 1
ATOM 525 C C . PRO A 1 72 ? -20.330 17.218 -6.046 1.00 38.81 72 PRO A C 1
ATOM 527 O O . PRO A 1 72 ? -21.529 17.484 -6.006 1.00 38.81 72 PRO A O 1
ATOM 530 N N . GLY A 1 73 ? -19.860 16.051 -5.606 1.00 27.31 73 GLY A N 1
ATOM 531 C CA . GLY A 1 73 ? -20.675 14.999 -5.000 1.00 27.31 73 GLY A CA 1
ATOM 532 C C . GLY A 1 73 ? -20.747 15.115 -3.480 1.00 27.31 73 GLY A C 1
ATOM 533 O O . GLY A 1 73 ? -20.030 14.431 -2.759 1.00 27.31 73 GLY A O 1
ATOM 534 N N . ARG A 1 74 ? -21.649 15.969 -3.003 1.00 41.09 74 ARG A N 1
ATOM 535 C CA . ARG A 1 74 ? -22.198 16.004 -1.639 1.00 41.09 74 ARG A CA 1
ATOM 536 C C . ARG A 1 74 ? -22.615 14.584 -1.200 1.00 41.09 74 ARG A C 1
ATOM 538 O O . ARG A 1 74 ? -23.555 14.050 -1.780 1.00 41.09 74 ARG A O 1
ATOM 545 N N . GLY A 1 75 ? -21.976 13.968 -0.193 1.00 35.94 75 GLY A N 1
ATOM 546 C CA . GLY A 1 75 ? -22.560 12.757 0.418 1.00 35.94 75 GLY A CA 1
ATOM 547 C C . GLY A 1 75 ? -21.696 11.796 1.239 1.00 35.94 75 GLY A C 1
ATOM 548 O O . GLY A 1 75 ? -22.284 11.036 2.005 1.00 35.94 75 GLY A O 1
ATOM 549 N N . ALA A 1 76 ? -20.363 11.810 1.160 1.00 44.19 76 ALA A N 1
ATOM 550 C CA . ALA A 1 76 ? -19.558 11.052 2.122 1.00 44.19 76 ALA A CA 1
ATOM 551 C C . ALA A 1 76 ? -19.542 11.830 3.445 1.00 44.19 76 ALA A C 1
ATOM 553 O O . ALA A 1 76 ? -18.748 12.748 3.636 1.00 44.19 76 ALA A O 1
ATOM 554 N N . ARG A 1 77 ? -20.485 11.535 4.345 1.00 48.38 77 ARG A N 1
ATOM 555 C CA . ARG A 1 77 ? -20.346 11.963 5.739 1.00 48.38 77 ARG A CA 1
ATOM 556 C C . ARG A 1 77 ? -19.198 11.146 6.315 1.00 48.38 77 ARG A C 1
ATOM 558 O O . ARG A 1 77 ? -19.418 9.993 6.667 1.00 48.38 77 ARG A O 1
ATOM 565 N N . SER A 1 78 ? -18.002 11.730 6.354 1.00 53.88 78 SER A N 1
ATOM 566 C CA . SER A 1 78 ? -16.869 11.183 7.096 1.00 53.88 78 SER A CA 1
ATOM 567 C C . SER A 1 78 ? -17.316 11.008 8.540 1.00 53.88 78 SER A C 1
ATOM 569 O O . SER A 1 78 ? -17.463 11.985 9.274 1.00 53.88 78 SER A O 1
ATOM 571 N N . ARG A 1 79 ? -17.619 9.772 8.921 1.00 67.38 79 ARG A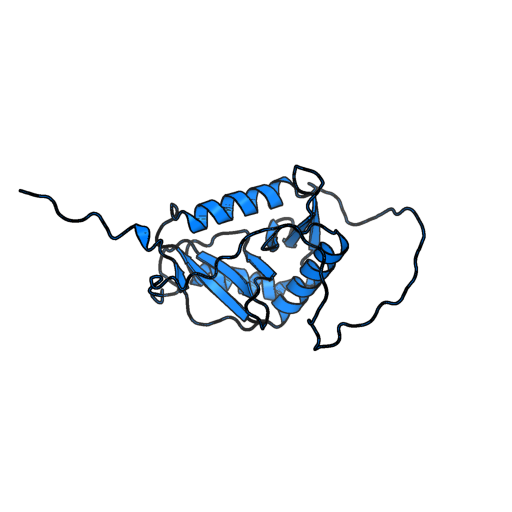 N 1
ATOM 572 C CA . ARG A 1 79 ? -17.655 9.390 10.323 1.00 67.38 79 ARG A CA 1
ATOM 573 C C . ARG A 1 79 ? -16.214 9.087 10.712 1.00 67.38 79 ARG A C 1
ATOM 575 O O . ARG A 1 79 ? -15.500 8.453 9.938 1.00 67.38 79 ARG A O 1
ATOM 582 N N . GLU A 1 80 ? -15.806 9.590 11.865 1.00 77.75 80 GLU A N 1
ATOM 583 C CA . GLU A 1 80 ? -14.561 9.182 12.503 1.00 77.75 80 GLU A CA 1
ATOM 584 C C . GLU A 1 80 ? -14.804 7.809 13.141 1.00 77.75 80 GLU A C 1
ATOM 586 O O . GLU A 1 80 ? -15.837 7.608 13.790 1.00 77.75 80 GLU A O 1
ATOM 591 N N . ALA A 1 81 ? -13.931 6.851 12.844 1.00 84.69 81 ALA A N 1
ATOM 592 C CA . ALA A 1 81 ? -13.936 5.531 13.464 1.00 84.69 81 ALA A CA 1
ATOM 593 C C . ALA A 1 81 ? -12.840 5.460 14.522 1.00 84.69 81 ALA A C 1
ATOM 595 O O . ALA A 1 81 ? -11.775 6.062 14.355 1.00 84.69 81 ALA A O 1
ATOM 596 N N . ASP A 1 82 ? -13.110 4.699 15.573 1.00 89.88 82 ASP A N 1
ATOM 597 C CA . ASP A 1 82 ? -12.119 4.396 16.594 1.00 89.88 82 ASP A CA 1
ATOM 598 C C . ASP A 1 82 ? -11.186 3.286 16.096 1.00 89.88 82 ASP A C 1
ATOM 600 O O . ASP A 1 82 ? -11.566 2.433 15.294 1.00 89.88 82 ASP A O 1
ATOM 604 N N . ASP A 1 83 ? -9.953 3.245 16.603 1.00 90.44 83 ASP A N 1
ATOM 605 C CA . ASP A 1 83 ? -8.954 2.253 16.176 1.00 90.44 83 ASP A CA 1
ATOM 606 C C . ASP A 1 83 ? -9.382 0.793 16.442 1.00 90.44 83 ASP A C 1
ATOM 608 O O . ASP A 1 83 ? -8.860 -0.130 15.808 1.00 90.44 83 ASP A O 1
ATOM 612 N N . ALA A 1 84 ? -10.331 0.579 17.359 1.00 91.94 84 ALA A N 1
ATOM 613 C CA . ALA A 1 84 ? -10.886 -0.730 17.699 1.00 91.94 84 ALA A CA 1
ATOM 614 C C . ALA A 1 84 ? -12.109 -1.128 16.853 1.00 91.94 84 ALA A C 1
ATOM 616 O O . ALA A 1 84 ? -12.552 -2.274 16.951 1.00 91.94 84 ALA A O 1
ATOM 617 N N . ASP A 1 85 ? -12.659 -0.220 16.039 1.00 90.69 85 ASP A N 1
ATOM 618 C CA . ASP A 1 85 ? -13.841 -0.520 15.236 1.00 90.69 85 ASP A CA 1
ATOM 619 C C . ASP A 1 85 ? -13.523 -1.647 14.230 1.00 90.69 85 ASP A C 1
ATOM 621 O O . ASP A 1 85 ? -12.530 -1.553 13.498 1.00 90.69 85 ASP A O 1
ATOM 625 N N . PRO A 1 86 ? -14.347 -2.714 14.156 1.00 93.25 86 PRO A N 1
ATOM 626 C CA . PRO A 1 86 ? -14.126 -3.867 13.281 1.00 93.25 86 PRO A CA 1
ATOM 627 C C . PRO A 1 86 ? -14.512 -3.545 11.832 1.00 93.25 86 PRO A C 1
ATOM 629 O O . PRO A 1 86 ? -15.443 -4.121 11.268 1.00 93.25 86 PRO A O 1
ATOM 632 N N . LEU A 1 87 ? -13.821 -2.568 11.249 1.00 92.88 87 LEU A N 1
ATOM 633 C CA . LEU A 1 87 ? -14.044 -2.076 9.899 1.00 92.88 87 LEU A CA 1
ATOM 634 C C . LEU A 1 87 ? -12.873 -2.473 8.994 1.00 92.88 87 LEU A C 1
ATOM 636 O O . LEU A 1 87 ? -11.723 -2.140 9.310 1.00 92.88 87 LEU A O 1
ATOM 640 N N . PRO A 1 88 ? -13.144 -3.090 7.828 1.00 94.69 88 PRO A N 1
ATOM 641 C CA . PRO A 1 88 ? -12.132 -3.304 6.804 1.00 94.69 88 PRO A CA 1
ATOM 642 C C . PRO A 1 88 ? -11.425 -1.988 6.495 1.00 94.69 88 PRO A C 1
ATOM 644 O O . PRO A 1 88 ? -12.074 -0.997 6.163 1.00 94.69 88 PRO A O 1
ATOM 647 N N . THR A 1 89 ? -10.106 -1.961 6.642 1.00 96.19 89 THR A N 1
ATOM 648 C CA . THR A 1 89 ? -9.325 -0.729 6.602 1.00 96.19 89 THR A CA 1
ATOM 649 C C . THR A 1 89 ? -8.111 -0.862 5.696 1.00 96.19 89 THR A C 1
ATOM 651 O O . THR A 1 89 ? -7.392 -1.859 5.723 1.00 96.19 89 THR A O 1
ATOM 654 N N . VAL A 1 90 ? -7.868 0.168 4.894 1.00 96.31 90 VAL A N 1
ATOM 655 C CA . VAL A 1 90 ? -6.668 0.332 4.068 1.00 96.31 90 VAL A CA 1
ATOM 656 C C . VAL A 1 90 ? -6.013 1.662 4.410 1.00 96.31 90 VAL A C 1
ATOM 658 O O . VAL A 1 90 ? -6.643 2.558 4.975 1.00 96.31 90 VAL A O 1
ATOM 661 N N . TRP A 1 91 ? -4.751 1.826 4.039 1.00 96.94 91 TRP A N 1
ATOM 662 C CA . TRP A 1 91 ? -4.080 3.114 4.164 1.00 96.94 91 TRP A CA 1
ATOM 663 C C . TRP A 1 91 ? -3.526 3.581 2.825 1.00 96.94 91 TRP A C 1
ATOM 665 O O . TRP A 1 91 ? -3.099 2.787 1.985 1.00 96.94 91 TRP A O 1
ATOM 675 N N . ARG A 1 92 ? -3.581 4.895 2.604 1.00 97.19 92 ARG A N 1
ATOM 676 C CA . ARG A 1 92 ? -3.223 5.552 1.342 1.00 97.19 92 ARG A CA 1
ATOM 677 C C . ARG A 1 92 ? -2.098 6.535 1.568 1.00 97.19 92 ARG A C 1
ATOM 679 O O . ARG A 1 92 ? -2.188 7.379 2.455 1.00 97.19 92 ARG A O 1
ATOM 686 N N . LEU A 1 93 ? -1.083 6.482 0.718 1.00 97.50 93 LEU A N 1
ATOM 687 C CA . LEU A 1 93 ? -0.004 7.457 0.683 1.00 97.50 93 LEU A CA 1
ATOM 688 C C . LEU A 1 93 ? -0.338 8.550 -0.331 1.00 97.50 93 LEU A C 1
ATOM 690 O O . LEU A 1 93 ? -0.481 8.284 -1.527 1.00 97.50 93 LEU A O 1
ATOM 694 N N . LEU A 1 94 ? -0.448 9.788 0.142 1.00 96.56 94 LEU A N 1
ATOM 695 C CA . LEU A 1 94 ? -0.840 10.939 -0.662 1.00 96.56 94 LEU A CA 1
ATOM 696 C C . LEU A 1 94 ? 0.306 11.946 -0.818 1.00 96.56 94 LEU A C 1
ATOM 698 O O . LEU A 1 94 ? 0.970 12.352 0.146 1.00 96.56 94 LEU A O 1
ATOM 702 N N . ALA A 1 95 ? 0.466 12.410 -2.055 1.00 92.69 95 ALA A N 1
ATOM 703 C CA . ALA A 1 95 ? 1.283 13.554 -2.423 1.00 92.69 95 ALA A CA 1
ATOM 704 C C . ALA A 1 95 ? 0.721 14.870 -1.846 1.00 92.69 95 ALA A C 1
ATOM 706 O O . ALA A 1 95 ? -0.449 14.916 -1.453 1.00 92.69 95 ALA A O 1
ATOM 707 N N . PRO A 1 96 ? 1.494 15.979 -1.822 1.00 91.31 96 PRO A N 1
ATOM 708 C CA . PRO A 1 96 ? 1.028 17.252 -1.267 1.00 91.31 96 PRO A CA 1
ATOM 709 C C . PRO A 1 96 ? -0.178 17.824 -2.023 1.00 91.31 96 PRO A C 1
ATOM 711 O O . PRO A 1 96 ? -1.014 18.497 -1.436 1.00 91.31 96 PRO A O 1
ATOM 714 N N . ASN A 1 97 ? -0.316 17.499 -3.311 1.00 90.50 97 ASN A N 1
ATOM 715 C CA . ASN A 1 97 ? -1.470 17.856 -4.140 1.00 90.50 97 ASN A CA 1
ATOM 716 C C . ASN A 1 97 ? -2.642 16.857 -4.028 1.00 90.50 97 ASN A C 1
ATOM 718 O O . ASN A 1 97 ? -3.478 16.791 -4.926 1.00 90.50 97 ASN A O 1
ATOM 722 N N . ASN A 1 98 ? -2.690 16.050 -2.962 1.00 92.00 98 ASN A N 1
ATOM 723 C CA . ASN A 1 98 ? -3.679 14.992 -2.720 1.00 92.00 98 ASN A CA 1
ATOM 724 C C . ASN A 1 98 ? -3.716 13.870 -3.765 1.00 92.00 98 ASN A C 1
ATOM 726 O O . ASN A 1 98 ? -4.604 13.017 -3.722 1.00 92.00 98 ASN A O 1
ATOM 730 N N . ARG A 1 99 ? -2.749 13.823 -4.687 1.00 92.06 99 ARG A N 1
ATOM 731 C CA . ARG A 1 99 ? -2.618 12.693 -5.600 1.00 92.06 99 ARG A CA 1
ATOM 732 C C . ARG A 1 99 ? -2.192 11.459 -4.815 1.00 92.06 99 ARG A C 1
ATOM 734 O O . ARG A 1 99 ? -1.186 11.479 -4.115 1.00 92.06 99 ARG A O 1
ATOM 741 N N . GLU A 1 100 ? -2.922 10.368 -4.984 1.00 95.12 100 GLU A N 1
ATOM 742 C CA . GLU A 1 100 ? -2.547 9.087 -4.399 1.00 95.12 100 GLU A CA 1
ATOM 743 C C . GLU A 1 100 ? -1.325 8.498 -5.104 1.00 95.12 100 GLU A C 1
ATOM 745 O O . GLU A 1 100 ? -1.331 8.304 -6.323 1.00 95.12 100 GLU A O 1
ATOM 750 N N . LEU A 1 101 ? -0.279 8.225 -4.330 1.00 95.31 101 LEU A N 1
ATOM 751 C CA . LEU A 1 101 ? 0.957 7.603 -4.793 1.00 95.31 101 LEU A CA 1
ATOM 752 C C . LEU A 1 101 ? 0.883 6.081 -4.667 1.00 95.31 101 LEU A C 1
ATOM 754 O O . LEU A 1 101 ? 1.249 5.373 -5.602 1.00 95.31 101 LEU A O 1
ATOM 758 N N . ALA A 1 102 ? 0.381 5.602 -3.529 1.00 96.81 102 ALA A N 1
ATOM 759 C CA . ALA A 1 102 ? 0.343 4.189 -3.180 1.00 96.81 102 ALA A CA 1
ATOM 760 C C . ALA A 1 102 ? -0.823 3.884 -2.240 1.00 96.81 102 ALA A C 1
ATOM 762 O O . ALA A 1 102 ? -1.332 4.783 -1.561 1.00 96.81 102 ALA A O 1
ATOM 763 N N . ARG A 1 103 ? -1.176 2.605 -2.147 1.00 97.69 103 ARG A N 1
ATOM 764 C CA . ARG A 1 103 ? -2.129 2.084 -1.165 1.00 97.69 103 ARG A CA 1
ATOM 765 C C . ARG A 1 103 ? -1.651 0.744 -0.620 1.00 97.69 103 ARG A C 1
ATOM 767 O O . ARG A 1 103 ? -0.950 0.018 -1.328 1.00 97.69 103 ARG A O 1
ATOM 774 N N . SER A 1 104 ? -2.033 0.436 0.617 1.00 97.69 104 SER A N 1
ATOM 775 C CA . SER A 1 104 ? -1.788 -0.868 1.229 1.00 97.69 104 SER A CA 1
ATOM 776 C C . SER A 1 104 ? -2.408 -1.993 0.405 1.00 97.69 104 SER A C 1
ATOM 778 O O . SER A 1 104 ? -3.545 -1.887 -0.063 1.00 97.69 104 SER A O 1
ATOM 780 N N . VAL A 1 105 ? -1.653 -3.071 0.223 1.00 96.50 105 VAL A N 1
ATOM 781 C CA . VAL A 1 105 ? -2.132 -4.281 -0.459 1.00 96.50 105 VAL A CA 1
ATOM 782 C C . VAL A 1 105 ? -3.107 -5.021 0.453 1.00 96.50 105 VAL A C 1
ATOM 784 O O . VAL A 1 105 ? -4.229 -5.349 0.048 1.00 96.50 105 VAL A O 1
ATOM 787 N N . ASP A 1 106 ? -2.716 -5.205 1.708 1.00 94.38 106 ASP A N 1
ATOM 788 C CA . ASP A 1 106 ? -3.573 -5.830 2.700 1.00 94.38 106 ASP A CA 1
ATOM 789 C C . ASP A 1 106 ? -4.651 -4.876 3.206 1.00 94.38 106 ASP A C 1
ATOM 791 O O . ASP A 1 106 ? -4.481 -3.651 3.293 1.00 94.38 106 ASP A O 1
ATOM 795 N N . CYS A 1 107 ? -5.790 -5.482 3.532 1.00 95.38 107 CYS A N 1
ATOM 796 C CA . CYS A 1 107 ? -6.882 -4.832 4.227 1.00 95.38 107 CYS A CA 1
ATOM 797 C C . CYS A 1 107 ? -6.873 -5.319 5.669 1.00 95.38 107 CYS A C 1
ATOM 799 O O . CYS A 1 107 ? -7.109 -6.495 5.944 1.00 95.38 107 CYS A O 1
ATOM 801 N N . ALA A 1 108 ? -6.565 -4.406 6.579 1.00 96.31 108 ALA A N 1
ATOM 802 C CA . ALA A 1 108 ? -6.569 -4.684 7.998 1.00 96.31 108 ALA A CA 1
ATOM 803 C C . ALA A 1 108 ? -8.015 -4.802 8.513 1.00 96.31 108 ALA A C 1
ATOM 805 O O . ALA A 1 108 ? -8.907 -4.119 8.004 1.00 96.31 108 ALA A O 1
ATOM 806 N N . PRO A 1 109 ? -8.257 -5.616 9.551 1.00 96.00 109 PRO A N 1
ATOM 807 C CA . PRO A 1 109 ? -9.592 -5.784 10.123 1.00 96.00 109 PRO A CA 1
ATOM 808 C C . PRO A 1 109 ? -10.067 -4.577 10.946 1.00 96.00 109 PRO A C 1
ATOM 810 O O . PRO A 1 109 ? -11.257 -4.478 11.230 1.00 96.00 109 PRO A O 1
ATOM 813 N N . THR A 1 110 ? -9.151 -3.692 11.356 1.00 96.44 110 THR A N 1
ATOM 814 C CA . THR A 1 110 ? -9.438 -2.482 12.141 1.00 96.44 110 THR A CA 1
ATOM 815 C C . THR A 1 110 ? -8.479 -1.341 11.769 1.00 96.44 110 THR A C 1
ATOM 817 O O . THR A 1 110 ? -7.393 -1.604 11.227 1.00 96.44 110 THR A O 1
ATOM 820 N N . PRO A 1 111 ? -8.804 -0.076 12.101 1.00 96.31 111 PRO A N 1
ATOM 821 C CA . PRO A 1 111 ? -7.883 1.039 11.891 1.00 96.31 111 PRO A CA 1
ATOM 822 C C . PRO A 1 111 ? -6.610 0.951 12.736 1.00 96.31 111 PRO A C 1
ATOM 824 O O . PRO A 1 111 ? -5.524 1.240 12.229 1.00 96.31 111 PRO A O 1
ATOM 827 N N . GLY A 1 112 ? -6.702 0.459 13.973 1.00 96.38 112 GLY A N 1
ATOM 828 C CA . GLY A 1 112 ? -5.535 0.227 14.824 1.00 96.38 112 GLY A CA 1
ATOM 829 C C . GLY A 1 112 ? -4.576 -0.803 14.225 1.00 96.38 112 GLY A C 1
ATOM 830 O O . GLY A 1 112 ? -3.366 -0.576 14.187 1.00 96.38 112 GLY A O 1
ATOM 831 N N . ALA A 1 113 ? -5.105 -1.896 13.663 1.00 97.19 113 ALA A N 1
ATOM 832 C CA . ALA A 1 113 ? -4.297 -2.896 12.967 1.00 97.19 113 ALA A CA 1
ATOM 833 C C . ALA A 1 113 ? -3.634 -2.320 11.702 1.00 97.19 113 ALA A C 1
ATOM 835 O O . ALA A 1 113 ? -2.468 -2.607 11.435 1.00 97.19 113 ALA A O 1
ATOM 836 N N . ALA A 1 114 ? -4.332 -1.450 10.960 1.00 97.25 114 ALA A N 1
ATOM 837 C CA . ALA A 1 114 ? -3.757 -0.757 9.806 1.00 97.25 114 ALA A CA 1
ATOM 838 C C . ALA A 1 114 ? -2.583 0.153 10.204 1.00 97.25 114 ALA A C 1
ATOM 840 O O . ALA A 1 114 ? -1.561 0.174 9.516 1.00 97.25 114 ALA A O 1
ATOM 841 N N . ARG A 1 115 ? -2.701 0.886 11.321 1.00 96.25 115 ARG A N 1
ATOM 842 C CA . ARG A 1 115 ? -1.612 1.724 11.851 1.00 96.25 115 ARG A CA 1
ATOM 843 C C . ARG A 1 115 ? -0.427 0.895 12.326 1.00 96.25 115 ARG A C 1
ATOM 845 O O . ARG A 1 115 ? 0.704 1.283 12.054 1.00 96.25 115 ARG A O 1
ATOM 852 N N . ALA A 1 116 ? -0.675 -0.225 13.003 1.00 96.50 116 ALA A N 1
ATOM 853 C CA . ALA A 1 116 ? 0.381 -1.129 13.449 1.00 96.50 116 ALA A CA 1
ATOM 854 C C . ALA A 1 116 ? 1.159 -1.707 12.255 1.00 96.50 116 ALA A C 1
ATOM 856 O O . ALA A 1 116 ? 2.384 -1.613 12.227 1.00 96.50 116 ALA A O 1
ATOM 857 N N . ALA A 1 117 ? 0.453 -2.194 11.228 1.00 95.56 117 ALA A N 1
ATOM 858 C CA . ALA A 1 117 ? 1.071 -2.670 9.991 1.00 95.56 117 ALA A CA 1
ATOM 859 C C . ALA A 1 117 ? 1.866 -1.560 9.283 1.00 95.56 117 ALA A C 1
ATOM 861 O O . ALA A 1 117 ? 2.989 -1.774 8.838 1.00 95.56 117 ALA A O 1
ATOM 862 N N . LEU A 1 118 ? 1.322 -0.340 9.219 1.00 96.81 118 LEU A N 1
ATOM 863 C CA . LEU A 1 118 ? 2.041 0.803 8.662 1.00 96.81 118 LEU A CA 1
ATOM 864 C C . LEU A 1 118 ? 3.310 1.145 9.460 1.00 96.81 118 LEU A C 1
ATOM 866 O O . LEU A 1 118 ? 4.326 1.497 8.863 1.00 96.81 118 LEU A O 1
ATOM 870 N N . ALA A 1 119 ? 3.254 1.089 10.791 1.00 96.12 119 ALA A N 1
ATOM 871 C CA . ALA A 1 119 ? 4.402 1.367 11.646 1.00 96.12 119 ALA A CA 1
ATOM 872 C C . ALA A 1 119 ? 5.525 0.342 11.425 1.00 96.12 119 ALA A C 1
ATOM 874 O O . ALA A 1 119 ? 6.676 0.750 11.284 1.00 96.12 119 ALA A O 1
ATOM 875 N N . ASP A 1 120 ? 5.182 -0.944 11.314 1.00 95.94 120 ASP A N 1
ATOM 876 C CA . ASP A 1 120 ? 6.128 -2.018 10.990 1.00 95.94 120 ASP A CA 1
ATOM 877 C C . ASP A 1 120 ? 6.783 -1.801 9.617 1.00 95.94 120 ASP A C 1
ATOM 879 O O . ASP A 1 120 ? 8.007 -1.718 9.498 1.00 95.94 120 ASP A O 1
ATOM 883 N N . VAL A 1 121 ? 5.968 -1.548 8.587 1.00 95.94 121 VAL A N 1
ATOM 884 C CA . VAL A 1 121 ? 6.458 -1.248 7.234 1.00 95.94 121 VAL A CA 1
ATOM 885 C C . VAL A 1 121 ? 7.368 -0.014 7.216 1.00 95.94 121 VAL A C 1
ATOM 887 O O . VAL A 1 121 ? 8.381 -0.006 6.517 1.00 95.94 121 VAL A O 1
ATOM 890 N N . ARG A 1 122 ? 7.046 1.045 7.976 1.00 95.69 122 ARG A N 1
ATOM 891 C CA . ARG A 1 122 ? 7.890 2.252 8.055 1.00 95.69 122 ARG A CA 1
ATOM 892 C C . ARG A 1 122 ? 9.205 1.997 8.784 1.00 95.69 122 ARG A C 1
ATOM 894 O O . ARG A 1 122 ? 10.223 2.524 8.347 1.00 95.69 122 ARG A O 1
ATOM 901 N N . ALA A 1 123 ? 9.201 1.195 9.848 1.00 96.19 123 ALA A N 1
ATOM 902 C CA . ALA A 1 123 ? 10.425 0.815 10.553 1.00 96.19 123 ALA A CA 1
ATOM 903 C C . ALA A 1 123 ? 11.395 0.046 9.640 1.00 96.19 123 ALA A C 1
ATOM 905 O O . ALA A 1 123 ? 12.608 0.158 9.793 1.00 96.19 123 ALA A O 1
ATOM 906 N N . ARG A 1 124 ? 10.852 -0.669 8.648 1.00 96.94 124 ARG A N 1
ATOM 907 C CA . ARG A 1 124 ? 11.586 -1.525 7.708 1.00 96.94 124 ARG A CA 1
ATOM 908 C C . ARG A 1 124 ? 11.599 -0.979 6.278 1.00 96.94 124 ARG A C 1
ATOM 910 O O . ARG A 1 124 ? 11.839 -1.706 5.320 1.00 96.94 124 ARG A O 1
ATOM 917 N N . VAL A 1 125 ? 11.388 0.328 6.099 1.00 95.69 125 VAL A N 1
ATOM 918 C CA . VAL A 1 125 ? 11.324 0.968 4.768 1.00 95.69 125 VAL A CA 1
ATOM 919 C C . VAL A 1 125 ? 12.616 0.783 3.950 1.00 95.69 125 VAL A C 1
ATOM 921 O O . VAL A 1 125 ? 12.593 0.763 2.714 1.00 95.69 125 VAL A O 1
ATOM 924 N N . GLY A 1 126 ? 13.757 0.622 4.629 1.00 94.69 126 GLY A N 1
ATOM 925 C CA . GLY A 1 126 ? 15.056 0.310 4.025 1.00 94.69 126 GLY A CA 1
ATOM 926 C C . GLY A 1 126 ? 15.123 -1.085 3.391 1.00 94.69 126 GLY A C 1
ATOM 927 O O . GLY A 1 126 ? 15.834 -1.270 2.406 1.00 94.69 126 GLY A O 1
ATOM 928 N N . GLU A 1 127 ? 14.323 -2.022 3.892 1.00 95.88 127 GLU A N 1
ATOM 929 C CA . GLU A 1 127 ? 14.255 -3.420 3.449 1.00 95.88 127 GLU A CA 1
ATOM 930 C C . GLU A 1 127 ? 13.224 -3.632 2.331 1.00 95.88 127 GLU A C 1
ATOM 932 O O . GLU A 1 127 ? 13.167 -4.706 1.744 1.00 95.88 127 GLU A O 1
ATOM 937 N N . LEU A 1 128 ? 12.416 -2.614 2.007 1.00 95.62 128 LEU A N 1
ATOM 938 C CA . LEU A 1 128 ? 11.432 -2.717 0.933 1.00 95.62 128 LEU A CA 1
ATOM 939 C C . LEU A 1 128 ? 12.104 -2.869 -0.431 1.00 95.62 128 LEU A C 1
ATOM 941 O O . LEU A 1 128 ? 12.857 -1.998 -0.883 1.00 95.62 128 LEU A O 1
ATOM 945 N N . GLU A 1 129 ? 11.738 -3.932 -1.131 1.00 94.75 129 GLU A N 1
ATOM 946 C CA . GLU A 1 129 ? 12.168 -4.206 -2.494 1.00 94.75 129 GLU A CA 1
ATOM 947 C C . GLU A 1 129 ? 11.112 -3.750 -3.500 1.00 94.75 129 GLU A C 1
ATOM 949 O O . GLU A 1 129 ? 9.906 -3.897 -3.291 1.00 94.75 129 GLU A O 1
ATOM 954 N N . LEU A 1 130 ? 11.569 -3.174 -4.612 1.00 94.44 130 LEU A N 1
ATOM 955 C CA . LEU A 1 130 ? 10.701 -2.757 -5.706 1.00 94.44 130 LEU A CA 1
ATOM 956 C C . LEU A 1 130 ? 10.532 -3.902 -6.707 1.00 94.44 130 LEU A C 1
ATOM 958 O O . LEU A 1 130 ? 11.484 -4.263 -7.395 1.00 94.44 130 LEU A O 1
ATOM 962 N N . ALA A 1 131 ? 9.302 -4.385 -6.867 1.00 93.94 131 ALA A N 1
ATOM 963 C CA . ALA A 1 131 ? 8.929 -5.275 -7.960 1.00 93.94 131 ALA A CA 1
ATOM 964 C C . ALA A 1 131 ? 8.149 -4.495 -9.027 1.00 93.94 131 ALA A C 1
ATOM 966 O O . ALA A 1 131 ? 7.068 -3.960 -8.766 1.00 93.94 131 ALA A O 1
ATOM 967 N N . VAL A 1 132 ? 8.695 -4.419 -10.243 1.00 92.25 132 VAL A N 1
ATOM 968 C CA . VAL A 1 132 ? 7.998 -3.839 -11.400 1.00 92.25 132 VAL A CA 1
ATOM 969 C C . VAL A 1 132 ? 7.065 -4.883 -11.999 1.00 92.25 132 VAL A C 1
ATOM 971 O O . VAL A 1 132 ? 7.433 -6.039 -12.183 1.00 92.25 132 VAL A O 1
ATOM 974 N N . VAL A 1 133 ? 5.853 -4.449 -12.316 1.00 91.25 133 VAL A N 1
ATOM 975 C CA . VAL A 1 133 ? 4.765 -5.282 -12.817 1.00 91.25 133 VAL A CA 1
ATOM 976 C C . VAL A 1 133 ? 4.402 -4.829 -14.224 1.00 91.25 133 VAL A C 1
ATOM 978 O O . VAL A 1 133 ? 4.271 -3.631 -14.472 1.00 91.25 133 VAL A O 1
ATOM 981 N N . VAL A 1 134 ? 4.172 -5.769 -15.137 1.00 87.31 134 VAL A N 1
ATOM 982 C CA . VAL A 1 134 ? 3.591 -5.483 -16.455 1.00 87.31 134 VAL A CA 1
ATOM 983 C C . VAL A 1 134 ? 2.174 -6.040 -16.469 1.00 87.31 134 VAL A C 1
ATOM 985 O O . VAL A 1 134 ? 1.957 -7.224 -16.243 1.00 87.31 134 VAL A O 1
ATOM 988 N N . GLY A 1 135 ? 1.190 -5.176 -16.692 1.00 82.56 135 GLY A N 1
ATOM 989 C CA . GLY A 1 135 ? -0.216 -5.548 -16.715 1.00 82.56 135 GLY A CA 1
ATOM 990 C C . GLY A 1 135 ? -0.525 -6.552 -17.825 1.00 82.56 135 GLY A C 1
ATOM 991 O O . GLY A 1 135 ? 0.172 -6.629 -18.831 1.00 82.56 135 GLY A O 1
ATOM 992 N N . LEU A 1 136 ? -1.637 -7.274 -17.678 1.00 73.62 136 LEU A N 1
ATOM 993 C CA . LEU A 1 136 ? -2.017 -8.419 -18.525 1.00 73.62 136 LEU A CA 1
ATOM 994 C C . LEU A 1 136 ? -2.043 -8.159 -20.043 1.00 73.62 136 LEU A C 1
ATOM 996 O O . LEU A 1 136 ? -1.983 -9.098 -20.827 1.00 73.62 136 LEU A O 1
ATOM 1000 N N . ARG A 1 137 ? -2.180 -6.899 -20.470 1.00 75.38 137 ARG A N 1
ATOM 1001 C CA . ARG A 1 137 ? -2.201 -6.506 -21.889 1.00 75.38 137 ARG A CA 1
ATOM 1002 C C . ARG A 1 137 ? -0.838 -6.044 -22.419 1.00 75.38 137 ARG A C 1
ATOM 1004 O O . ARG A 1 137 ? -0.759 -5.637 -23.570 1.00 75.38 137 ARG A O 1
ATOM 1011 N N . GLY A 1 138 ? 0.214 -6.072 -21.599 1.00 75.50 138 GLY A N 1
ATOM 1012 C CA . GLY A 1 138 ? 1.579 -5.678 -21.970 1.00 75.50 138 GLY A CA 1
ATOM 1013 C C . GLY A 1 138 ? 1.802 -4.172 -22.155 1.00 75.50 138 GLY A C 1
ATOM 1014 O O . GLY A 1 138 ? 2.938 -3.730 -22.270 1.00 75.50 138 GLY A O 1
ATOM 1015 N N . ASP A 1 139 ? 0.736 -3.372 -22.163 1.00 81.19 139 ASP A N 1
ATOM 1016 C CA . ASP A 1 139 ? 0.740 -1.937 -22.480 1.00 81.19 139 ASP A CA 1
ATOM 1017 C C . ASP A 1 139 ? 0.786 -1.028 -21.244 1.00 81.19 139 ASP A C 1
ATOM 1019 O O . ASP A 1 139 ? 0.790 0.201 -21.345 1.00 81.19 139 ASP A O 1
ATOM 1023 N N . ARG A 1 140 ? 0.761 -1.627 -20.055 1.00 88.25 140 ARG A N 1
ATOM 1024 C CA . ARG A 1 140 ? 0.613 -0.926 -18.785 1.00 88.25 140 ARG A CA 1
ATOM 1025 C C . ARG A 1 140 ? 1.582 -1.482 -17.767 1.00 88.25 140 ARG A C 1
ATOM 1027 O O . ARG A 1 140 ? 1.767 -2.685 -17.670 1.00 88.25 140 ARG A O 1
ATOM 1034 N N . ASN A 1 141 ? 2.160 -0.591 -16.984 1.00 90.94 141 ASN A N 1
ATOM 1035 C CA . ASN A 1 141 ? 3.161 -0.881 -15.974 1.00 90.94 141 ASN A CA 1
ATOM 1036 C C . ASN A 1 141 ? 2.583 -0.557 -14.598 1.00 90.94 141 ASN A C 1
ATOM 1038 O O . ASN A 1 141 ? 1.827 0.405 -14.444 1.00 90.94 141 ASN A O 1
ATOM 1042 N N . GLY A 1 142 ? 2.911 -1.378 -13.620 1.00 94.25 142 GLY A N 1
ATOM 1043 C CA . GLY A 1 142 ? 2.599 -1.183 -12.217 1.00 94.25 142 GLY A CA 1
ATOM 1044 C C . GLY A 1 142 ? 3.829 -1.479 -11.375 1.00 94.25 142 GLY A C 1
ATOM 1045 O O . GLY A 1 142 ? 4.903 -1.813 -11.887 1.00 94.25 142 GLY A O 1
ATOM 1046 N N . TRP A 1 143 ? 3.681 -1.364 -10.067 1.00 95.75 143 TRP A N 1
ATOM 1047 C CA . TRP A 1 143 ? 4.744 -1.718 -9.144 1.00 95.75 143 TRP A CA 1
ATOM 1048 C C . TRP A 1 143 ? 4.190 -2.125 -7.785 1.00 95.75 143 TRP A C 1
ATOM 1050 O O . TRP A 1 143 ? 3.087 -1.727 -7.393 1.00 95.75 143 TRP A O 1
ATOM 1060 N N . LEU A 1 144 ? 5.001 -2.902 -7.076 1.00 97.06 144 LEU A N 1
ATOM 1061 C CA . LEU A 1 144 ? 4.807 -3.324 -5.698 1.00 97.06 144 LEU A CA 1
ATOM 1062 C C . LEU A 1 144 ? 6.041 -2.945 -4.882 1.00 97.06 144 LEU A C 1
ATOM 1064 O O . LEU A 1 144 ? 7.163 -3.008 -5.384 1.00 97.06 144 LEU A O 1
ATOM 1068 N N . LEU A 1 145 ? 5.821 -2.575 -3.625 1.00 96.19 145 LEU A N 1
ATOM 1069 C CA . LEU A 1 145 ? 6.860 -2.582 -2.602 1.00 96.19 145 LEU A CA 1
ATOM 1070 C C . LEU A 1 145 ? 6.649 -3.818 -1.734 1.00 96.19 145 LEU A C 1
ATOM 1072 O O . LEU A 1 145 ? 5.562 -4.010 -1.183 1.00 96.19 145 LEU A O 1
ATOM 1076 N N . VAL A 1 146 ? 7.675 -4.655 -1.663 1.00 96.38 146 VAL A N 1
ATOM 1077 C CA . VAL A 1 146 ? 7.643 -5.995 -1.076 1.00 96.38 146 VAL A CA 1
ATOM 1078 C C . VAL A 1 146 ? 8.559 -6.027 0.144 1.00 96.38 146 VAL A C 1
ATOM 1080 O O . VAL A 1 146 ? 9.662 -5.491 0.092 1.00 96.38 146 VAL A O 1
ATOM 1083 N N . LEU A 1 147 ? 8.101 -6.643 1.231 1.00 94.94 147 LEU A N 1
ATOM 1084 C CA . LEU A 1 147 ? 8.861 -6.881 2.458 1.00 94.94 147 LEU A CA 1
ATOM 1085 C C . LEU A 1 147 ? 8.809 -8.374 2.771 1.00 94.94 147 LEU A C 1
ATOM 1087 O O . LEU A 1 147 ? 7.719 -8.933 2.795 1.00 94.94 147 LEU A O 1
ATOM 1091 N N . ASP A 1 148 ? 9.950 -9.033 2.976 1.00 93.12 148 ASP A N 1
ATOM 1092 C CA . ASP A 1 148 ? 10.018 -10.486 3.228 1.00 93.12 148 ASP A CA 1
ATOM 1093 C C . ASP A 1 148 ? 9.207 -11.329 2.226 1.00 93.12 148 ASP A C 1
ATOM 1095 O O . ASP A 1 148 ? 8.510 -12.274 2.588 1.00 93.12 148 ASP A O 1
ATOM 1099 N N . SER A 1 149 ? 9.271 -10.980 0.937 1.00 89.56 149 SER A N 1
ATOM 1100 C CA . SER A 1 149 ? 8.462 -11.584 -0.142 1.00 89.56 149 SER A CA 1
ATOM 1101 C C . SER A 1 149 ? 6.948 -11.321 -0.079 1.00 89.56 149 SER A C 1
ATOM 1103 O O . SER A 1 149 ? 6.223 -11.750 -0.976 1.00 89.56 149 SER A O 1
ATOM 1105 N N . ALA A 1 150 ? 6.454 -10.586 0.918 1.00 93.31 150 ALA A N 1
ATOM 1106 C CA . ALA A 1 150 ? 5.057 -10.192 1.032 1.00 93.31 150 ALA A CA 1
ATOM 1107 C C . ALA A 1 150 ? 4.825 -8.771 0.465 1.00 93.31 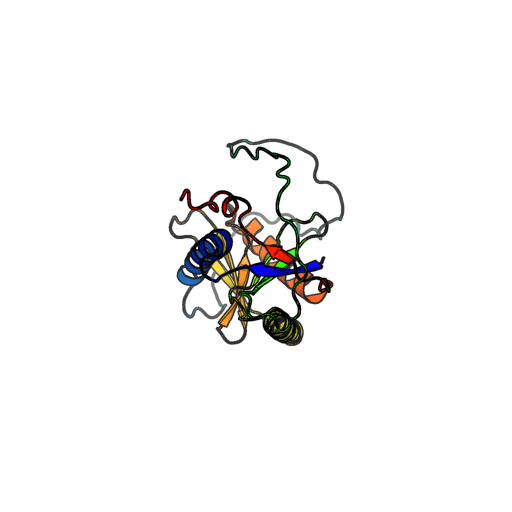150 ALA A C 1
ATOM 1109 O O . ALA A 1 150 ? 5.525 -7.822 0.830 1.00 93.31 150 ALA A O 1
ATOM 1110 N N . PRO A 1 151 ? 3.860 -8.577 -0.453 1.00 95.50 151 PRO A N 1
ATOM 1111 C CA . PRO A 1 151 ? 3.568 -7.264 -1.021 1.00 95.50 151 PRO A CA 1
ATOM 1112 C C . PRO A 1 151 ? 2.885 -6.357 0.012 1.00 95.50 151 PRO A C 1
ATOM 1114 O O . PRO A 1 151 ? 1.789 -6.653 0.471 1.00 95.50 151 PRO A O 1
ATOM 1117 N N . MET A 1 152 ? 3.506 -5.225 0.345 1.00 95.69 152 MET A N 1
ATOM 1118 C CA . MET A 1 152 ? 3.015 -4.295 1.372 1.00 95.69 152 MET A CA 1
ATOM 1119 C C . MET A 1 152 ? 2.199 -3.145 0.773 1.00 95.69 152 MET A C 1
ATOM 1121 O O . MET A 1 152 ? 1.118 -2.802 1.258 1.00 95.69 152 MET A O 1
ATOM 1125 N N . LEU A 1 153 ? 2.706 -2.549 -0.311 1.00 95.19 153 LEU A N 1
ATOM 1126 C CA . LEU A 1 153 ? 2.050 -1.457 -1.030 1.00 95.19 153 LEU A CA 1
ATOM 1127 C C . LEU A 1 153 ? 2.067 -1.709 -2.528 1.00 95.19 153 LEU A C 1
ATOM 1129 O O . LEU A 1 153 ? 3.028 -2.268 -3.053 1.00 95.19 153 LEU A O 1
ATOM 1133 N N . CYS A 1 154 ? 1.069 -1.185 -3.230 1.00 96.44 154 CYS A N 1
ATOM 1134 C CA . CYS A 1 154 ? 1.099 -1.135 -4.683 1.00 96.44 154 CYS A CA 1
ATOM 1135 C C . CYS A 1 154 ? 0.739 0.247 -5.227 1.00 96.44 154 CYS A C 1
ATOM 1137 O O . CYS A 1 154 ? 0.196 1.113 -4.527 1.00 96.44 154 CYS A O 1
ATOM 1139 N N . CYS A 1 155 ? 1.080 0.453 -6.497 1.00 95.25 155 CYS A N 1
ATOM 1140 C CA . CYS A 1 155 ? 0.712 1.646 -7.240 1.00 95.25 155 CYS A CA 1
ATOM 1141 C C . CYS A 1 155 ? -0.800 1.902 -7.190 1.00 95.25 155 CYS A C 1
ATOM 1143 O O . CYS A 1 155 ? -1.595 0.985 -7.343 1.00 95.25 155 CYS A O 1
ATOM 1145 N N . SER A 1 156 ? -1.223 3.160 -7.085 1.00 91.06 156 SER A N 1
ATOM 1146 C CA . SER A 1 156 ? -2.652 3.524 -7.111 1.00 91.06 156 SER A CA 1
ATOM 1147 C C . SER A 1 156 ? -3.289 3.479 -8.509 1.00 91.06 156 SER A C 1
ATOM 1149 O O . SER A 1 156 ? -4.504 3.623 -8.654 1.00 91.06 156 SER A O 1
ATOM 1151 N N . ARG A 1 157 ? -2.469 3.337 -9.558 1.00 91.62 157 ARG A N 1
ATOM 1152 C CA . ARG A 1 157 ? -2.882 3.317 -10.965 1.00 91.62 157 ARG A CA 1
ATOM 1153 C C . ARG A 1 157 ? -1.858 2.591 -11.829 1.00 91.62 157 ARG A C 1
ATOM 1155 O O . ARG A 1 157 ? -0.685 2.531 -11.480 1.00 91.62 157 ARG A O 1
ATOM 1162 N N . TRP A 1 158 ? -2.295 2.166 -13.008 1.00 92.94 158 TRP A N 1
ATOM 1163 C CA . TRP A 1 158 ? -1.404 1.727 -14.080 1.00 92.94 158 TRP A CA 1
ATOM 1164 C C . TRP A 1 158 ? -0.719 2.918 -14.775 1.00 92.94 158 TRP A C 1
ATOM 1166 O O . TRP A 1 158 ? -1.306 3.997 -14.903 1.00 92.94 158 TRP A O 1
ATOM 1176 N N . TYR A 1 159 ? 0.498 2.707 -15.271 1.00 88.75 159 TYR A N 1
ATOM 1177 C CA . TYR A 1 159 ? 1.320 3.685 -15.988 1.00 88.75 159 TYR A CA 1
ATOM 1178 C C . TYR A 1 159 ? 1.580 3.223 -17.424 1.00 88.75 159 TYR A C 1
ATOM 1180 O O . TYR A 1 159 ? 1.958 2.079 -17.649 1.00 88.75 159 TYR A O 1
ATOM 1188 N N . GLY A 1 160 ? 1.418 4.114 -18.405 1.00 86.06 160 GLY A N 1
ATOM 1189 C CA . GLY A 1 160 ? 1.699 3.781 -19.809 1.00 86.06 160 GLY A CA 1
ATOM 1190 C C . GLY A 1 160 ? 3.194 3.636 -20.116 1.00 86.06 160 GLY A C 1
ATOM 1191 O O . GLY A 1 160 ? 3.576 2.805 -20.927 1.00 86.06 160 GLY A O 1
ATOM 1192 N N . ALA A 1 161 ? 4.051 4.401 -19.432 1.00 83.94 161 ALA A N 1
ATOM 1193 C CA . ALA A 1 161 ? 5.501 4.368 -19.619 1.00 83.94 161 ALA A CA 1
ATOM 1194 C C . ALA A 1 161 ? 6.217 3.743 -18.412 1.00 83.94 161 ALA A C 1
ATOM 1196 O O . ALA A 1 161 ? 5.894 4.057 -17.263 1.00 83.94 161 ALA A O 1
ATOM 1197 N N . GLY A 1 162 ? 7.230 2.911 -18.678 1.00 80.00 162 GLY A N 1
ATOM 1198 C CA . GLY A 1 162 ? 8.046 2.265 -17.644 1.00 80.00 162 GLY A CA 1
ATOM 1199 C C . GLY A 1 162 ? 8.869 3.247 -16.799 1.00 80.00 162 GLY A C 1
ATOM 1200 O O . GLY A 1 162 ? 8.981 3.063 -15.591 1.00 80.00 162 GLY A O 1
ATOM 1201 N N . SER A 1 163 ? 9.370 4.340 -17.384 1.00 77.12 163 SER A N 1
ATOM 1202 C CA . SER A 1 163 ? 10.080 5.395 -16.637 1.00 77.12 163 SER A CA 1
ATOM 1203 C C . SER A 1 163 ? 9.173 6.066 -15.603 1.00 77.12 163 SER A C 1
ATOM 1205 O O . SER A 1 163 ? 9.495 6.093 -14.420 1.00 77.12 163 SER A O 1
ATOM 1207 N N . SER A 1 164 ? 7.966 6.479 -16.007 1.00 85.12 164 SER A N 1
ATOM 1208 C CA . SER A 1 164 ? 6.969 7.048 -15.087 1.00 85.12 164 SER A CA 1
ATOM 1209 C C . SER A 1 164 ? 6.545 6.081 -13.976 1.00 85.12 164 SER A C 1
ATOM 1211 O O . SER A 1 164 ? 6.113 6.527 -12.913 1.00 85.12 164 SER A O 1
ATOM 1213 N N . ASN A 1 165 ? 6.633 4.773 -14.225 1.00 88.69 165 ASN A N 1
ATOM 1214 C CA . ASN A 1 165 ? 6.362 3.734 -13.239 1.00 88.69 165 ASN A CA 1
ATOM 1215 C C . ASN A 1 165 ? 7.462 3.673 -12.167 1.00 88.69 165 ASN A C 1
ATOM 1217 O O . ASN A 1 165 ? 7.153 3.717 -10.977 1.00 88.69 165 ASN A O 1
ATOM 1221 N N . LEU A 1 166 ? 8.733 3.639 -12.584 1.00 89.56 166 LEU A N 1
ATOM 1222 C CA . LEU A 1 166 ? 9.894 3.627 -11.686 1.00 89.56 166 LEU A CA 1
ATOM 1223 C C . LEU A 1 166 ? 10.012 4.919 -10.869 1.00 89.56 166 LEU A C 1
ATOM 1225 O O . LEU A 1 166 ? 10.218 4.862 -9.655 1.00 89.56 166 LEU A O 1
ATOM 1229 N N . ASP A 1 167 ? 9.807 6.074 -11.506 1.00 90.19 167 ASP A N 1
ATOM 1230 C CA . ASP A 1 167 ? 9.818 7.373 -10.826 1.00 90.19 167 ASP A CA 1
ATOM 1231 C C . ASP A 1 167 ? 8.723 7.435 -9.759 1.00 90.19 167 ASP A C 1
ATOM 1233 O O . ASP A 1 167 ? 8.947 7.891 -8.638 1.00 90.19 167 ASP A O 1
ATOM 1237 N N . ALA A 1 168 ? 7.527 6.931 -10.083 1.00 92.31 168 ALA A N 1
ATOM 1238 C CA . ALA A 1 168 ? 6.425 6.888 -9.134 1.00 92.31 168 ALA A CA 1
ATOM 1239 C C . ALA A 1 168 ? 6.689 5.935 -7.963 1.00 92.31 168 ALA A C 1
ATOM 1241 O O . ALA A 1 168 ? 6.347 6.281 -6.833 1.00 92.31 168 ALA A O 1
ATOM 1242 N N . ALA A 1 169 ? 7.293 4.772 -8.213 1.00 94.19 169 ALA A N 1
ATOM 1243 C CA . ALA A 1 169 ? 7.663 3.825 -7.166 1.00 94.19 169 ALA A CA 1
ATOM 1244 C C . ALA A 1 169 ? 8.712 4.412 -6.213 1.00 94.19 169 ALA A C 1
ATOM 1246 O O . ALA A 1 169 ? 8.558 4.363 -4.993 1.00 94.19 169 ALA A O 1
ATOM 1247 N N . THR A 1 170 ? 9.743 5.041 -6.778 1.00 92.25 170 THR A N 1
ATOM 1248 C CA . THR A 1 170 ? 10.813 5.707 -6.024 1.00 92.25 170 THR A CA 1
ATOM 1249 C C . THR A 1 170 ? 10.250 6.846 -5.179 1.00 92.25 170 THR A C 1
ATOM 1251 O O . THR A 1 170 ? 10.511 6.925 -3.979 1.00 92.25 170 THR A O 1
ATOM 1254 N N . ALA A 1 171 ? 9.404 7.690 -5.777 1.00 92.81 171 ALA A N 1
ATOM 1255 C CA . ALA A 1 171 ? 8.735 8.773 -5.071 1.00 92.81 171 ALA A CA 1
ATOM 1256 C C . ALA A 1 171 ? 7.812 8.259 -3.956 1.00 92.81 171 ALA A C 1
ATOM 1258 O O . ALA A 1 171 ? 7.737 8.880 -2.899 1.00 92.81 171 ALA A O 1
ATOM 1259 N N . ALA A 1 172 ? 7.124 7.130 -4.160 1.00 95.75 172 ALA A N 1
ATOM 1260 C CA . ALA A 1 172 ? 6.290 6.519 -3.133 1.00 95.75 172 ALA A CA 1
ATOM 1261 C C . ALA A 1 172 ? 7.123 5.975 -1.962 1.00 95.75 172 ALA A C 1
ATOM 1263 O O . ALA A 1 172 ? 6.780 6.247 -0.814 1.00 95.75 172 ALA A O 1
ATOM 1264 N N . ARG A 1 173 ? 8.238 5.281 -2.226 1.00 95.62 173 ARG A N 1
ATOM 1265 C CA . ARG A 1 173 ? 9.145 4.794 -1.173 1.00 95.62 173 ARG A CA 1
ATOM 1266 C C . ARG A 1 173 ? 9.720 5.948 -0.348 1.00 95.62 173 ARG A C 1
ATOM 1268 O O . ARG A 1 173 ? 9.623 5.922 0.874 1.00 95.62 173 ARG A O 1
ATOM 1275 N N . ALA A 1 174 ? 10.232 6.988 -1.006 1.00 94.12 174 ALA A N 1
ATOM 1276 C CA . ALA A 1 174 ? 10.747 8.174 -0.323 1.00 94.12 174 ALA A CA 1
ATOM 1277 C C . ALA A 1 174 ? 9.650 8.905 0.473 1.00 94.12 174 ALA A C 1
ATOM 1279 O O . ALA A 1 174 ? 9.865 9.356 1.595 1.00 94.12 174 ALA A O 1
ATOM 1280 N N . ALA A 1 175 ? 8.437 9.003 -0.080 1.00 95.69 175 ALA A N 1
ATOM 1281 C CA . ALA A 1 175 ? 7.317 9.626 0.614 1.00 95.69 175 ALA A CA 1
ATOM 1282 C C . ALA A 1 175 ? 6.862 8.823 1.843 1.00 95.69 175 ALA A C 1
ATOM 1284 O O . ALA A 1 175 ? 6.440 9.441 2.815 1.00 95.69 175 ALA A O 1
ATOM 1285 N N . LEU A 1 176 ? 6.951 7.491 1.829 1.00 96.06 176 LEU A N 1
ATOM 1286 C CA . LEU A 1 176 ? 6.576 6.627 2.955 1.00 96.06 176 LEU A CA 1
ATOM 1287 C C . LEU A 1 176 ? 7.441 6.874 4.202 1.00 96.06 176 LEU A C 1
ATOM 1289 O O . LEU A 1 176 ? 6.940 6.832 5.327 1.00 96.06 176 LEU A O 1
ATOM 1293 N N . GLU A 1 177 ? 8.720 7.187 4.000 1.00 93.75 177 GLU A N 1
ATOM 1294 C CA . GLU A 1 177 ? 9.667 7.484 5.076 1.00 93.75 177 GLU A CA 1
ATOM 1295 C C . GLU A 1 177 ? 9.272 8.755 5.843 1.00 93.75 177 GLU A C 1
ATOM 1297 O O . GLU A 1 177 ? 9.229 8.762 7.075 1.00 93.75 177 GLU A O 1
ATOM 1302 N N . VAL A 1 178 ? 8.884 9.808 5.119 1.00 94.19 178 VAL A N 1
ATOM 1303 C CA . VAL A 1 178 ? 8.659 11.152 5.685 1.00 94.19 178 VAL A CA 1
ATOM 1304 C C . VAL A 1 178 ? 7.188 11.541 5.849 1.00 94.19 178 VAL A C 1
ATOM 1306 O O . VAL A 1 178 ? 6.886 12.609 6.383 1.00 94.19 178 VAL A O 1
ATOM 1309 N N . ALA A 1 179 ? 6.245 10.743 5.343 1.00 96.38 179 ALA A N 1
ATOM 1310 C CA . ALA A 1 179 ? 4.833 11.098 5.392 1.00 96.38 179 ALA A CA 1
ATOM 1311 C C . ALA A 1 179 ? 4.296 11.130 6.826 1.00 96.38 179 ALA A C 1
ATOM 1313 O O . ALA A 1 179 ? 4.529 10.232 7.634 1.00 96.38 179 ALA A O 1
ATOM 1314 N N . VAL A 1 180 ? 3.500 12.160 7.107 1.00 96.25 180 VAL A N 1
ATOM 1315 C CA . VAL A 1 180 ? 2.779 12.289 8.373 1.00 96.25 180 VAL A CA 1
ATOM 1316 C C . VAL A 1 180 ? 1.524 11.425 8.314 1.00 96.25 180 VAL A C 1
ATOM 1318 O O . VAL A 1 180 ? 0.737 11.543 7.373 1.00 96.25 180 VAL A O 1
ATOM 1321 N N . VAL A 1 181 ? 1.329 10.565 9.311 1.00 95.88 181 VAL A N 1
ATOM 1322 C CA . VAL A 1 181 ? 0.106 9.765 9.438 1.00 95.88 181 VAL A CA 1
ATOM 1323 C C . VAL A 1 181 ? -1.003 10.655 9.982 1.00 95.88 181 VAL A C 1
ATOM 1325 O O . VAL A 1 181 ? -0.866 11.250 11.049 1.00 95.88 181 VAL A O 1
ATOM 1328 N N . GLU A 1 182 ? -2.099 10.765 9.240 1.00 93.69 182 GLU A N 1
ATOM 1329 C CA . GLU A 1 182 ? -3.265 11.517 9.675 1.00 93.69 182 GLU A CA 1
ATOM 1330 C C . GLU A 1 182 ? -3.923 10.790 10.864 1.00 93.69 182 GLU A C 1
ATOM 1332 O O . GLU A 1 182 ? -4.141 9.571 10.808 1.00 93.69 182 GLU A O 1
ATOM 1337 N N . PRO A 1 183 ? -4.221 11.499 11.971 1.00 87.44 183 PRO A N 1
ATOM 1338 C CA . PRO A 1 183 ? -4.809 10.866 13.147 1.00 87.44 183 PRO A CA 1
ATOM 1339 C C . PRO A 1 183 ? -6.250 10.428 12.895 1.00 87.44 183 PRO A C 1
ATOM 1341 O O . PRO A 1 183 ? -6.696 9.452 13.482 1.00 87.44 183 PRO A O 1
ATOM 1344 N N . ARG A 1 184 ? -6.970 11.094 11.988 1.00 88.81 184 ARG A N 1
ATOM 1345 C CA . ARG A 1 184 ? -8.369 10.775 11.702 1.00 88.81 184 ARG A CA 1
ATOM 1346 C C . ARG A 1 184 ? -8.495 9.520 10.849 1.00 88.81 184 ARG A C 1
ATOM 1348 O O . ARG A 1 184 ? -7.745 9.335 9.891 1.00 88.81 184 ARG A O 1
ATOM 1355 N N . VAL A 1 185 ? -9.494 8.705 11.172 1.00 90.25 185 VAL A N 1
ATOM 1356 C CA . VAL A 1 185 ? -9.929 7.581 10.338 1.00 90.25 185 VAL A CA 1
ATOM 1357 C C . VAL A 1 185 ? -11.133 8.019 9.517 1.00 90.25 185 VAL A C 1
ATOM 1359 O O . VAL A 1 185 ? -12.128 8.495 10.064 1.00 90.25 185 VAL A O 1
ATOM 1362 N N . HIS A 1 186 ? -11.057 7.858 8.200 1.00 88.75 186 HIS A N 1
ATOM 1363 C CA . HIS A 1 186 ? -12.160 8.198 7.310 1.00 88.75 186 HIS A CA 1
ATOM 1364 C C . HIS A 1 186 ? -13.012 6.967 7.023 1.00 88.75 186 HIS A C 1
ATOM 1366 O O . HIS A 1 186 ? -12.565 6.064 6.321 1.00 88.75 186 HIS A O 1
ATOM 1372 N N . VAL A 1 187 ? -14.258 6.950 7.501 1.00 87.25 187 VAL A N 1
ATOM 1373 C CA . VAL A 1 187 ? -15.215 5.911 7.101 1.00 87.25 187 VAL A CA 1
ATOM 1374 C C . VAL A 1 187 ? -15.852 6.273 5.760 1.00 87.25 187 VAL A C 1
ATOM 1376 O O . VAL A 1 187 ? -16.628 7.229 5.652 1.00 87.25 187 VAL A O 1
ATOM 1379 N N . LEU A 1 188 ? -15.538 5.487 4.736 1.00 84.38 188 LEU A N 1
ATOM 1380 C CA . LEU A 1 188 ? -16.151 5.542 3.419 1.00 84.38 188 LEU A CA 1
ATOM 1381 C C . LEU A 1 188 ? -17.445 4.730 3.424 1.00 84.38 188 LEU A C 1
ATOM 1383 O O . LEU A 1 188 ? -17.488 3.589 3.874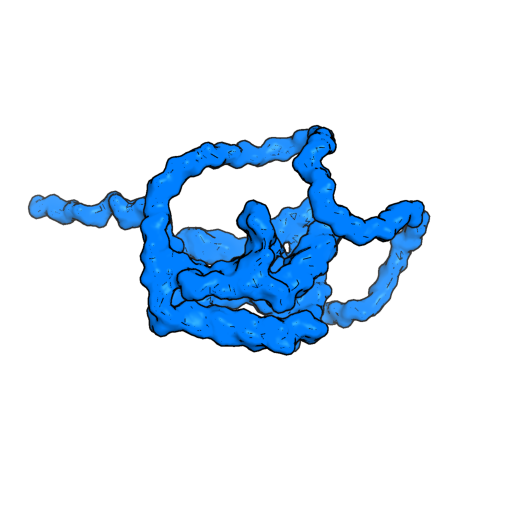 1.00 84.38 188 LEU A O 1
ATOM 1387 N N . SER A 1 189 ? -18.512 5.333 2.906 1.00 68.56 189 SER A N 1
ATOM 1388 C CA . SER A 1 189 ? -19.777 4.648 2.655 1.00 68.56 189 SER A CA 1
ATOM 1389 C C . SER A 1 189 ? -20.290 5.033 1.278 1.00 68.56 189 SER A C 1
ATOM 1391 O O . SER A 1 189 ? -20.257 6.215 0.915 1.00 68.56 189 SER A O 1
ATOM 1393 N N . ASP A 1 190 ? -20.790 4.059 0.512 1.00 61.72 190 ASP A N 1
ATOM 1394 C CA . ASP A 1 190 ? -21.545 4.382 -0.697 1.00 61.72 190 ASP A CA 1
ATOM 1395 C C . ASP A 1 190 ? -22.825 5.126 -0.283 1.00 61.72 190 ASP A C 1
ATOM 1397 O O . ASP A 1 190 ? -23.752 4.572 0.321 1.00 61.72 190 ASP A O 1
ATOM 1401 N N . SER A 1 191 ? -22.884 6.415 -0.615 1.00 53.19 191 SER A N 1
ATOM 1402 C CA . SER A 1 191 ? -24.039 7.274 -0.351 1.00 53.19 191 SER A CA 1
ATOM 1403 C C . SER A 1 191 ? -25.314 6.774 -1.043 1.00 53.19 191 SER A C 1
ATOM 1405 O O . SER A 1 191 ? -26.414 7.185 -0.668 1.00 53.19 191 SER A O 1
ATOM 1407 N N . ARG A 1 192 ? -25.201 5.834 -1.994 1.00 53.00 192 ARG A N 1
ATOM 1408 C CA . ARG A 1 192 ? -26.334 5.206 -2.687 1.00 53.00 192 ARG A CA 1
ATOM 1409 C C . ARG A 1 192 ? -27.126 4.207 -1.837 1.00 53.00 192 ARG A C 1
ATOM 1411 O O . ARG A 1 192 ? -28.247 3.881 -2.215 1.00 53.00 192 ARG A O 1
ATOM 1418 N N . ARG A 1 193 ? -26.630 3.765 -0.671 1.00 51.81 193 ARG A N 1
ATOM 1419 C CA . ARG A 1 193 ? -27.348 2.808 0.206 1.00 51.81 193 ARG A CA 1
ATOM 1420 C C . ARG A 1 193 ? -28.405 3.421 1.140 1.00 51.81 193 ARG A C 1
ATOM 1422 O O . ARG A 1 193 ? -28.974 2.703 1.956 1.00 51.81 193 ARG A O 1
ATOM 1429 N N . ARG A 1 194 ? -28.724 4.719 1.032 1.00 48.47 194 ARG A N 1
ATOM 1430 C CA . ARG A 1 194 ? -29.820 5.358 1.798 1.00 48.47 194 ARG A CA 1
ATOM 1431 C C . ARG A 1 194 ? -31.012 5.773 0.931 1.00 48.47 194 ARG A C 1
ATOM 1433 O O . ARG A 1 194 ? -31.462 6.907 1.017 1.00 48.47 194 ARG A O 1
ATOM 1440 N N . VAL A 1 195 ? -31.565 4.861 0.136 1.00 47.12 195 VAL A N 1
ATOM 1441 C CA . VAL A 1 195 ? -32.961 4.962 -0.332 1.00 47.12 195 VAL A CA 1
ATOM 1442 C C . VAL A 1 195 ? -33.559 3.558 -0.318 1.00 47.12 195 VAL A C 1
ATOM 1444 O O . VAL A 1 195 ? -33.436 2.810 -1.278 1.00 47.12 195 VAL A O 1
ATOM 1447 N N . GLY A 1 196 ? -34.143 3.164 0.812 1.00 48.41 196 GLY A N 1
ATOM 1448 C CA . GLY A 1 196 ? -34.722 1.829 0.953 1.00 48.41 196 GLY A CA 1
ATOM 1449 C C . GLY A 1 196 ? -35.142 1.488 2.375 1.00 48.41 196 GLY A C 1
ATOM 1450 O O . GLY A 1 196 ? -34.802 0.422 2.867 1.00 48.41 196 GLY A O 1
ATOM 1451 N N . ALA A 1 197 ? -35.840 2.395 3.061 1.00 43.81 197 ALA A N 1
ATOM 1452 C CA . ALA A 1 197 ? -36.506 2.065 4.316 1.00 43.81 197 ALA A CA 1
ATOM 1453 C C . ALA A 1 197 ? -37.860 2.780 4.401 1.00 43.81 197 ALA A C 1
ATOM 1455 O O . ALA A 1 197 ? -37.944 3.923 4.839 1.00 43.81 197 ALA A O 1
ATOM 1456 N N . ALA A 1 198 ? -38.908 2.080 3.967 1.00 40.19 198 ALA A N 1
ATOM 1457 C CA . ALA A 1 198 ? -40.218 2.099 4.611 1.00 40.19 198 ALA A CA 1
ATOM 1458 C C . ALA A 1 198 ? -40.986 0.828 4.192 1.00 40.19 198 ALA A C 1
ATOM 1460 O O . ALA A 1 198 ? -41.265 0.674 3.001 1.00 40.19 198 ALA A O 1
ATOM 1461 N N . PRO A 1 199 ? -41.350 -0.077 5.118 1.00 51.72 199 PRO A N 1
ATOM 1462 C CA . PRO A 1 199 ? -42.390 -1.054 4.839 1.00 51.72 199 PRO A CA 1
ATOM 1463 C C . PRO A 1 199 ? -43.729 -0.307 4.815 1.00 51.72 199 PRO A C 1
ATOM 1465 O O . PRO A 1 199 ? -44.089 0.376 5.778 1.00 51.72 199 PRO A O 1
ATOM 1468 N N . ARG A 1 200 ? -44.459 -0.390 3.699 1.00 45.03 200 ARG A N 1
ATOM 1469 C CA . ARG A 1 200 ? -45.879 -0.033 3.703 1.00 45.03 200 ARG A CA 1
ATOM 1470 C C . ARG A 1 200 ? -46.654 -1.212 4.290 1.00 45.03 200 ARG A C 1
ATOM 1472 O O . ARG A 1 200 ? -46.379 -2.354 3.939 1.00 45.03 200 ARG A O 1
ATOM 1479 N N . ARG A 1 201 ? -47.510 -0.856 5.247 1.00 61.59 201 ARG A N 1
ATOM 1480 C CA . ARG A 1 201 ? -48.413 -1.707 6.026 1.00 61.59 201 ARG A CA 1
ATOM 1481 C C . ARG A 1 201 ? -49.298 -2.583 5.153 1.00 61.59 201 ARG A C 1
ATOM 1483 O O . ARG A 1 201 ? -49.649 -2.110 4.049 1.00 61.59 201 ARG A O 1
#

Foldseek 3Di:
DAKAKEFEPDCPFVVNVVVLVVLCQQVVQFDPDDDPDDDDDDDDDDDDDDDDDPDDDDDDDDDDDDDPPPDPDPFQPFDFDDQPPQTFMKMFQADPVRDTLKIFSDTDRGNVRNVVLLVVCLVCLVQWDKTKGQGPVNQWIWIFTAHPNHTTMIGPDTDRDPVVRVVSVVVRSVSSNVHHYDPTYTYGDDRVPPDDDDDDD

pLDDT: mean 75.68, std 25.89, range [24.23, 97.69]

Secondary structure (DSSP, 8-state):
-EEEEEEESSTT-HHHHHHHHHHHHHHHTS-TT--S-----------------S-------------------TT---EEPPTTS---EEEEEE-TTS-EEEEESS-BSSHHHHHHHHHHHHHTGGGPEEEEEE-TTSS-EEEEEEETTEEEEEESS-BSSHHHHHHHHHHHHHHHHHPEEEEEEEEE--GGG-S------